Protein AF-0000000069493414 (afdb_homodimer)

Nearest PDB structures (foldseek):
  8enf-assembly1_B  TM=8.411E-01  e=2.937E-05  Caenorhabditis elegans
  8end-assembly1_B  TM=7.501E-01  e=1.870E-05  Caenorhabditis elegans
  8enf-assembly1_A  TM=6.712E-01  e=1.291E-03  Caenorhabditis elegans
  5aej-assembly2_B  TM=5.321E-01  e=7.861E-03  Homo sapiens
  5hk5-assembly2_E  TM=6.524E-01  e=6.350E-02  Mus musculus

Solvent-accessible surface area (backbone atoms only — not comparable to full-atom values): 19084 Å² total; per-residue (Å²): 134,86,79,79,78,77,78,77,80,81,76,77,79,76,75,73,75,68,74,71,73,67,80,82,49,82,91,72,49,62,47,35,32,74,39,81,44,74,44,81,45,73,36,69,46,97,87,67,36,39,21,28,38,80,43,76,35,37,16,16,37,28,21,22,76,12,18,28,38,53,29,68,55,90,76,34,47,47,74,40,58,29,25,17,30,64,67,38,69,45,84,44,78,48,72,36,79,46,61,41,92,88,40,66,71,80,48,22,63,42,62,36,31,25,40,74,39,40,34,67,38,59,29,43,67,92,65,42,79,34,53,48,58,71,82,74,66,72,82,78,68,65,60,49,87,52,23,66,59,68,64,91,75,47,76,41,68,73,75,73,83,123,134,86,78,79,77,80,79,77,78,78,78,77,78,76,75,74,75,70,75,71,74,67,80,83,49,82,89,71,49,62,48,36,32,73,38,80,45,73,44,81,46,74,34,71,46,96,86,67,36,39,21,27,38,80,44,76,34,38,14,16,36,29,21,23,78,11,19,28,37,52,28,68,54,90,76,33,48,47,73,41,58,30,26,17,30,63,67,38,69,46,84,45,76,48,72,36,81,47,59,41,91,87,41,65,72,79,49,23,63,42,61,36,33,26,40,75,40,39,34,67,37,58,29,42,66,91,66,40,79,34,53,50,60,71,82,68,69,68,82,82,63,65,57,51,90,47,30,66,66,67,62,90,71,51,77,46,69,73,74,73,82,125

Foldseek 3Di:
DPPPPPPPPPPPPPPPPPPPPPPDDQLDDAFKWKDKDKDKDWDADPVRWIFIDIDIAIFIDHHDDWDWDAAPDPVRIDTDDWDKHQPDKDKDWDFRDGTDVPGDRVRRIDIDMHRPDIHTDDDDVVVHDPDVPPPDDPPPCPPPLPPPCPPPRDSPDPPPPD/DPPPPPPPPPPPPPPPPPPPPPPDDQLDDAFKDKDKDWDKDWDADPVRWIFIDIDIAIFIDHHDDWDWDAAPDPVRIDTDDWDKHQPDKDKDWDFRDGTDVPGDRVRRIDIDMHRPDIHTDDDDVVVHNPDPPPPPDDPPCCPPVPPPCPPPRDSPDPPPPD

Sequence (324 aa):
MFTIEALGVLLLLASVSMDRKLPVIPENTLECHRREFTFKASQTDESGLQCWDFVTATSCWGRCDTGEIGDWRFPFKRPFHPVCMHENRELRRTILRNCDPGADLRITGYEYYEALTCACYLCDSSSTSCQGIPTFDDPQRKEGFPTAVNLPGRILPPEIIEMFTIEALGVLLLLASVSMDRKLPVIPENTLECHRREFTFKASQTDESGLQCWDFVTATSCWGRCDTGEIGDWRFPFKRPFHPVCMHENRELRRTILRNCDPGADLRITGYEYYEALTCACYLCDSSSTSCQGIPTFDDPQRKEGFPTAVNLPGRILPPEIIE

pLDDT: mean 71.03, std 24.42, range [22.44, 97.88]

Organism: Araneus ventricosus (NCBI:txid182803)

Structure (mmCIF, N/CA/C/O backbone):
data_AF-0000000069493414-model_v1
#
loop_
_entity.id
_entity.type
_entity.pdbx_description
1 polymer 'Thyrostimulin beta-5 subunit'
#
loop_
_atom_site.group_PDB
_atom_site.id
_atom_site.type_symbol
_atom_site.label_atom_id
_atom_site.label_alt_id
_atom_site.label_comp_id
_atom_site.label_asym_id
_atom_site.label_entity_id
_atom_site.label_seq_id
_atom_site.pdbx_PDB_ins_code
_atom_site.Cartn_x
_atom_site.Cartn_y
_atom_site.Cartn_z
_atom_site.occupancy
_atom_site.B_iso_or_equiv
_atom_site.auth_seq_id
_atom_site.auth_comp_id
_atom_site.auth_asym_id
_atom_site.auth_atom_id
_atom_site.pdbx_PDB_model_num
ATOM 1 N N . MET A 1 1 ? 76 -19.203 1.261 1 42.53 1 MET A N 1
ATOM 2 C CA . MET A 1 1 ? 74.938 -18.922 2.195 1 42.53 1 MET A CA 1
ATOM 3 C C . MET A 1 1 ? 73.688 -18.422 1.455 1 42.53 1 MET A C 1
ATOM 5 O O . MET A 1 1 ? 73.688 -17.328 0.886 1 42.53 1 MET A O 1
ATOM 9 N N . PHE A 1 2 ? 72.938 -19.375 0.72 1 54.16 2 PHE A N 1
ATOM 10 C CA . PHE A 1 2 ? 71.688 -19.188 -0.025 1 54.16 2 PHE A CA 1
ATOM 11 C C . PHE A 1 2 ? 70.562 -18.719 0.896 1 54.16 2 PHE A C 1
ATOM 13 O O . PHE A 1 2 ? 70.312 -19.344 1.927 1 54.16 2 PHE A O 1
ATOM 20 N N . THR A 1 3 ? 70.312 -17.391 1.015 1 59.94 3 THR A N 1
ATOM 21 C CA . THR A 1 3 ? 69.25 -16.75 1.729 1 59.94 3 THR A CA 1
ATOM 22 C C . THR A 1 3 ? 67.875 -17.156 1.132 1 59.94 3 THR A C 1
ATOM 24 O O . THR A 1 3 ? 67.688 -17 -0.07 1 59.94 3 THR A O 1
ATOM 27 N N . ILE A 1 4 ? 67.25 -18.203 1.644 1 58.22 4 ILE A N 1
ATOM 28 C CA . ILE A 1 4 ? 65.875 -18.594 1.311 1 58.22 4 ILE A CA 1
ATOM 29 C C . ILE A 1 4 ? 64.938 -17.469 1.664 1 58.22 4 ILE A C 1
ATOM 31 O O . ILE A 1 4 ? 64.75 -17.094 2.834 1 58.22 4 ILE A O 1
ATOM 35 N N . GLU A 1 5 ? 64.688 -16.531 0.79 1 60.16 5 GLU A N 1
ATOM 36 C CA . GLU A 1 5 ? 63.594 -15.578 1.006 1 60.16 5 GLU A CA 1
ATOM 37 C C . GLU A 1 5 ? 62.25 -16.297 1.094 1 60.16 5 GLU A C 1
ATOM 39 O O . GLU A 1 5 ? 61.844 -17.016 0.176 1 60.16 5 GLU A O 1
ATOM 44 N N . ALA A 1 6 ? 61.719 -16.547 2.316 1 55.75 6 ALA A N 1
ATOM 45 C CA . ALA A 1 6 ? 60.375 -17.078 2.545 1 55.75 6 ALA A CA 1
ATOM 46 C C . ALA A 1 6 ? 59.312 -16.109 2.023 1 55.75 6 ALA 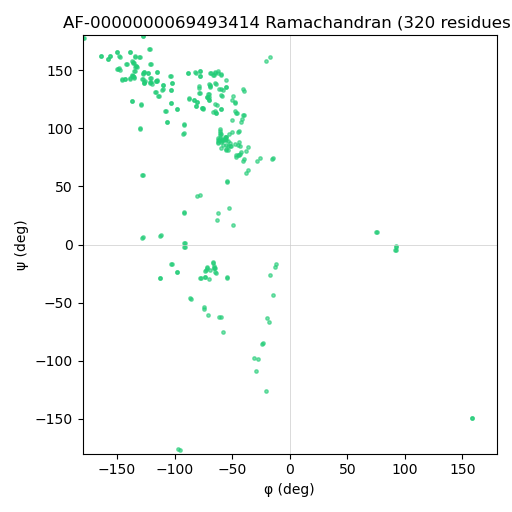A C 1
ATOM 48 O O . ALA A 1 6 ? 59.281 -14.953 2.447 1 55.75 6 ALA A O 1
ATOM 49 N N . LEU A 1 7 ? 58.906 -16.25 0.766 1 58.62 7 LEU A N 1
ATOM 50 C CA . LEU A 1 7 ? 57.719 -15.547 0.28 1 58.62 7 LEU A CA 1
ATOM 51 C C . LEU A 1 7 ? 56.5 -15.867 1.148 1 58.62 7 LEU A C 1
ATOM 53 O O . LEU A 1 7 ? 56.062 -17.016 1.207 1 58.62 7 LEU A O 1
ATOM 57 N N . GLY A 1 8 ? 56.25 -15.094 2.205 1 54.78 8 GLY A N 1
ATOM 58 C CA . GLY A 1 8 ? 55.031 -15.227 2.992 1 54.78 8 GLY A CA 1
ATOM 59 C C . GLY A 1 8 ? 53.75 -15 2.18 1 54.78 8 GLY A C 1
ATOM 60 O O . GLY A 1 8 ? 53.594 -13.945 1.577 1 54.78 8 GLY A O 1
ATOM 61 N N . VAL A 1 9 ? 53.125 -16.125 1.667 1 57.5 9 VAL A N 1
ATOM 62 C CA . VAL A 1 9 ? 51.781 -16.062 1.07 1 57.5 9 VAL A CA 1
ATOM 63 C C . VAL A 1 9 ? 50.812 -15.484 2.076 1 57.5 9 VAL A C 1
ATOM 65 O O . VAL A 1 9 ? 50.562 -16.078 3.125 1 57.5 9 VAL A O 1
ATOM 68 N N . LEU A 1 10 ? 50.594 -14.148 2.072 1 55.97 10 LEU A N 1
ATOM 69 C CA . LEU A 1 10 ? 49.469 -13.547 2.811 1 55.97 10 LEU A CA 1
ATOM 70 C C . LEU A 1 10 ? 48.125 -14.102 2.338 1 55.97 10 LEU A C 1
ATOM 72 O O . LEU A 1 10 ? 47.719 -13.844 1.207 1 55.97 10 LEU A O 1
ATOM 76 N N . LEU A 1 11 ? 47.656 -15.227 2.965 1 53.59 11 LEU A N 1
ATOM 77 C CA . LEU A 1 11 ? 46.312 -15.727 2.771 1 53.59 11 LEU A CA 1
ATOM 78 C C . LEU A 1 11 ? 45.281 -14.703 3.242 1 53.59 11 LEU A C 1
ATOM 80 O O . LEU A 1 11 ? 45.125 -14.461 4.445 1 53.59 11 LEU A O 1
ATOM 84 N N . LEU A 1 12 ? 44.875 -13.789 2.396 1 55.69 12 LEU A N 1
ATOM 85 C CA . LEU A 1 12 ? 43.719 -12.945 2.658 1 55.69 12 LEU A CA 1
ATOM 86 C C . LEU A 1 12 ? 42.469 -13.789 2.885 1 55.69 12 LEU A C 1
ATOM 88 O O . LEU A 1 12 ? 41.938 -14.391 1.944 1 55.69 12 LEU A O 1
ATOM 92 N N . LEU A 1 13 ? 42.156 -14.281 4.078 1 52.44 13 LEU A N 1
ATOM 93 C CA . LEU A 1 13 ? 40.875 -14.82 4.469 1 52.44 13 LEU A CA 1
ATOM 94 C C . LEU A 1 13 ? 39.75 -13.797 4.227 1 52.44 13 LEU A C 1
ATOM 96 O O . LEU A 1 13 ? 39.625 -12.828 4.973 1 52.44 13 LEU A O 1
ATOM 100 N N . ALA A 1 14 ? 39.25 -13.703 3.014 1 55.56 14 ALA A N 1
ATOM 101 C CA . ALA A 1 14 ? 38 -13 2.773 1 55.56 14 ALA A CA 1
ATOM 102 C C . ALA A 1 14 ? 36.906 -13.539 3.674 1 55.56 14 ALA A C 1
ATOM 104 O O . ALA A 1 14 ? 36.438 -14.664 3.488 1 55.56 14 ALA A O 1
ATOM 105 N N . SER A 1 15 ? 36.688 -13.07 4.855 1 54.56 15 SER A N 1
ATOM 106 C CA . SER A 1 15 ? 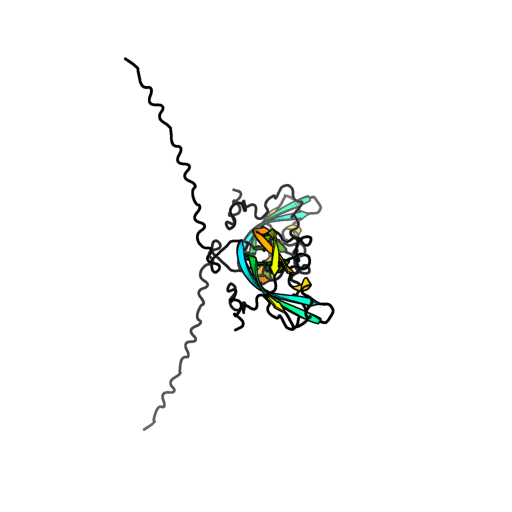35.5 -13.344 5.633 1 54.56 15 SER A CA 1
ATOM 107 C C . SER A 1 15 ? 34.219 -13.008 4.844 1 54.56 15 SER A C 1
ATOM 109 O O . SER A 1 15 ? 33.938 -11.836 4.613 1 54.56 15 SER A O 1
ATOM 111 N N . VAL A 1 16 ? 33.75 -13.938 4.016 1 53.81 16 VAL A N 1
ATOM 112 C CA . VAL A 1 16 ? 32.375 -13.844 3.531 1 53.81 16 VAL A CA 1
ATOM 113 C C . VAL A 1 16 ? 31.438 -13.719 4.715 1 53.81 16 VAL A C 1
ATOM 115 O O . VAL A 1 16 ? 31.281 -14.656 5.496 1 53.81 16 VAL A O 1
ATOM 118 N N . SER A 1 17 ? 31.297 -12.508 5.254 1 48.59 17 SER A N 1
ATOM 119 C CA . SER A 1 17 ? 30.188 -12.305 6.168 1 48.59 17 SER A CA 1
ATOM 120 C C . SER A 1 17 ? 28.906 -12.93 5.621 1 48.59 17 SER A C 1
ATOM 122 O O . SER A 1 17 ? 28.328 -12.43 4.656 1 48.59 17 SER A O 1
ATOM 124 N N . MET A 1 18 ? 28.781 -14.227 5.723 1 43.03 18 MET A N 1
ATOM 125 C CA . MET A 1 18 ? 27.453 -14.805 5.516 1 43.03 18 MET A CA 1
ATOM 126 C C . MET A 1 18 ? 26.406 -14.031 6.293 1 43.03 18 MET A C 1
ATOM 128 O O . MET A 1 18 ? 26.359 -14.086 7.523 1 43.03 18 MET A O 1
ATOM 132 N N . ASP A 1 19 ? 26.031 -12.883 5.848 1 46.66 19 ASP A N 1
ATOM 133 C CA . ASP A 1 19 ? 24.812 -12.328 6.434 1 46.66 19 ASP A CA 1
ATOM 134 C C . ASP A 1 19 ? 23.766 -13.406 6.645 1 46.66 19 ASP A C 1
ATOM 136 O O . ASP A 1 19 ? 23.203 -13.938 5.68 1 46.66 19 ASP A O 1
ATOM 140 N N . ARG A 1 20 ? 23.953 -14.242 7.602 1 39.53 20 ARG A N 1
ATOM 141 C CA . ARG A 1 20 ? 22.906 -15.172 8.023 1 39.53 20 ARG A CA 1
ATOM 142 C C . ARG A 1 20 ? 21.531 -14.516 7.98 1 39.53 20 ARG A C 1
ATOM 144 O O . ARG A 1 20 ? 21.25 -13.617 8.773 1 39.53 20 ARG A O 1
ATOM 151 N N . LYS A 1 21 ? 20.922 -14.422 6.879 1 51.88 21 LYS A N 1
ATOM 152 C CA . LYS A 1 21 ? 19.531 -13.992 6.812 1 51.88 21 LYS A CA 1
ATOM 153 C C . LYS A 1 21 ? 18.688 -14.68 7.887 1 51.88 21 LYS A C 1
ATOM 155 O O . LYS A 1 21 ? 18.562 -15.906 7.898 1 51.88 21 LYS A O 1
ATOM 160 N N . LEU A 1 22 ? 18.594 -14.188 9 1 58.62 22 LEU A N 1
ATOM 161 C CA . LEU A 1 22 ? 17.688 -14.711 10.016 1 58.62 22 LEU A CA 1
ATOM 162 C C . LEU A 1 22 ? 16.359 -15.125 9.391 1 58.62 22 LEU A C 1
ATOM 164 O O . LEU A 1 22 ? 15.898 -14.516 8.422 1 58.62 22 LEU A O 1
ATOM 168 N N . PRO A 1 23 ? 15.961 -16.281 9.75 1 65.81 23 PRO A N 1
ATOM 169 C CA . PRO A 1 23 ? 14.672 -16.734 9.211 1 65.81 23 PRO A CA 1
ATOM 170 C C . PRO A 1 23 ? 13.578 -15.672 9.336 1 65.81 23 PRO A C 1
ATOM 172 O O . PRO A 1 23 ? 13.484 -15 10.367 1 65.81 23 PRO A O 1
ATOM 175 N N . VAL A 1 24 ? 13.039 -15.312 8.305 1 67.38 24 VAL A N 1
ATOM 176 C CA . VAL A 1 24 ? 11.922 -14.367 8.305 1 67.38 24 VAL A CA 1
ATOM 177 C C . VAL A 1 24 ? 10.758 -14.945 9.109 1 67.38 24 VAL A C 1
ATOM 179 O O . VAL A 1 24 ? 10.352 -16.094 8.891 1 67.38 24 VAL A O 1
ATOM 182 N N . ILE A 1 25 ? 10.414 -14.297 10.18 1 70.62 25 ILE A N 1
ATOM 183 C CA . ILE A 1 25 ? 9.18 -14.609 10.891 1 70.62 25 ILE A CA 1
ATOM 184 C C . ILE A 1 25 ? 8.039 -13.734 10.367 1 70.62 25 ILE A C 1
ATOM 186 O O . ILE A 1 25 ? 7.973 -12.547 10.68 1 70.62 25 ILE A O 1
ATOM 190 N N . PRO A 1 26 ? 7.145 -14.312 9.547 1 68.75 26 PRO A N 1
ATOM 191 C CA . PRO A 1 26 ? 6.109 -13.539 8.859 1 68.75 26 PRO A CA 1
ATOM 192 C C . PRO A 1 26 ? 5.262 -12.703 9.812 1 68.75 26 PRO A C 1
ATOM 194 O O . PRO A 1 26 ? 4.812 -11.609 9.461 1 68.75 26 PRO A O 1
ATOM 197 N N . GLU A 1 27 ? 5.133 -13.188 11.047 1 72.62 27 GLU A N 1
ATOM 198 C CA . GLU A 1 27 ? 4.227 -12.539 11.992 1 72.62 27 GLU A CA 1
ATOM 199 C C . GLU A 1 27 ? 4.801 -11.211 12.484 1 72.62 27 GLU A C 1
ATOM 201 O O . GLU A 1 27 ? 4.051 -10.312 12.867 1 72.62 27 GLU A O 1
ATOM 206 N N . ASN A 1 28 ? 6.102 -11.094 12.375 1 77.5 28 ASN A N 1
ATOM 207 C CA . ASN A 1 28 ? 6.672 -9.898 12.984 1 77.5 28 ASN A CA 1
ATOM 208 C C . ASN A 1 28 ? 7.566 -9.141 12.008 1 77.5 28 ASN A C 1
ATOM 210 O O . ASN A 1 28 ? 8.219 -8.164 12.383 1 77.5 28 ASN A O 1
ATOM 214 N N . THR A 1 29 ? 7.52 -9.688 10.805 1 76.12 29 THR A N 1
ATOM 215 C CA . THR A 1 29 ? 8.398 -9.016 9.859 1 76.12 29 THR A CA 1
ATOM 216 C C . THR A 1 29 ? 7.887 -7.613 9.547 1 76.12 29 THR A C 1
ATOM 218 O O . THR A 1 29 ? 6.676 -7.387 9.5 1 76.12 29 THR A O 1
ATOM 221 N N . LEU A 1 30 ? 8.773 -6.742 9.305 1 82.81 30 LEU A N 1
ATOM 222 C CA . LEU A 1 30 ? 8.453 -5.363 8.945 1 82.81 30 LEU A CA 1
ATOM 223 C C . LEU A 1 30 ? 8.844 -5.07 7.504 1 82.81 30 LEU A C 1
ATOM 225 O O . LEU A 1 30 ? 8.773 -3.922 7.059 1 82.81 30 LEU A O 1
ATOM 229 N N . GLU A 1 31 ? 9.258 -6.145 6.797 1 87.5 31 GLU A N 1
ATOM 230 C CA . GLU A 1 31 ? 9.805 -5.934 5.461 1 87.5 31 GLU A CA 1
ATOM 231 C C . GLU A 1 31 ? 9.016 -6.707 4.41 1 87.5 31 GLU A C 1
ATOM 233 O O . GLU A 1 31 ? 8.086 -7.441 4.742 1 87.5 31 GLU A O 1
ATOM 238 N N . CYS A 1 32 ? 9.25 -6.426 3.225 1 88.25 32 CYS A N 1
ATOM 239 C CA . CYS A 1 32 ? 8.734 -7.148 2.068 1 88.25 32 CYS A CA 1
ATOM 240 C C . CYS A 1 32 ? 9.648 -8.305 1.697 1 88.25 32 CYS A C 1
ATOM 242 O O . CYS A 1 32 ? 10.852 -8.117 1.497 1 88.25 32 CYS A O 1
ATOM 244 N N . HIS A 1 33 ? 9.094 -9.547 1.608 1 91.19 33 HIS A N 1
ATOM 245 C CA . HIS A 1 33 ? 9.914 -10.734 1.428 1 91.19 33 HIS A CA 1
ATOM 246 C C . HIS A 1 33 ? 9.305 -11.68 0.405 1 91.19 33 HIS A C 1
ATOM 248 O O . HIS A 1 33 ? 8.102 -11.602 0.12 1 91.19 33 HIS A O 1
ATOM 254 N N . ARG A 1 34 ? 10.234 -12.5 -0.118 1 92 34 ARG A N 1
ATOM 255 C CA . ARG A 1 34 ? 9.75 -13.617 -0.916 1 92 34 ARG A CA 1
ATOM 256 C C . ARG A 1 34 ? 9.055 -14.656 -0.039 1 92 34 ARG A C 1
ATOM 258 O O . ARG A 1 34 ? 9.508 -14.945 1.071 1 92 34 ARG A O 1
ATOM 265 N N . ARG A 1 35 ? 8 -15.133 -0.521 1 87.69 35 ARG A N 1
ATOM 266 C CA . ARG A 1 35 ? 7.23 -16.156 0.172 1 87.69 35 ARG A CA 1
ATOM 267 C C . ARG A 1 35 ? 6.582 -17.125 -0.82 1 87.69 35 ARG A C 1
ATOM 269 O O . ARG A 1 35 ? 6.098 -16.703 -1.872 1 87.69 35 ARG A O 1
ATOM 276 N N . GLU A 1 36 ? 6.551 -18.422 -0.443 1 87.81 36 GLU A N 1
ATOM 277 C CA . GLU A 1 36 ? 5.918 -19.406 -1.322 1 87.81 36 GLU A CA 1
ATOM 278 C C . GLU A 1 36 ? 4.398 -19.344 -1.214 1 87.81 36 GLU A C 1
ATOM 280 O O . GLU A 1 36 ? 3.855 -19.156 -0.122 1 87.81 36 GLU A O 1
ATOM 285 N N . PHE A 1 37 ? 3.764 -19.578 -2.352 1 84.31 37 PHE A N 1
ATOM 286 C CA . PHE A 1 37 ? 2.311 -19.625 -2.473 1 84.31 37 PHE A CA 1
ATOM 287 C C . PHE A 1 37 ? 1.876 -20.781 -3.348 1 84.31 37 PHE A C 1
ATOM 289 O O . PHE A 1 37 ? 2.346 -20.938 -4.477 1 84.31 37 PHE A O 1
ATOM 296 N N . THR A 1 38 ? 1.033 -21.625 -2.766 1 85.25 38 THR A N 1
ATOM 297 C CA . THR A 1 38 ? 0.516 -22.766 -3.518 1 85.25 38 THR A CA 1
ATOM 298 C C . THR A 1 38 ? -0.921 -22.516 -3.963 1 85.25 38 THR A C 1
ATOM 300 O O . THR A 1 38 ? -1.758 -22.094 -3.164 1 85.25 38 THR A O 1
ATOM 303 N N . PHE A 1 39 ? -1.194 -22.797 -5.227 1 81.94 39 PHE A N 1
ATOM 304 C CA . PHE A 1 39 ? -2.529 -22.594 -5.781 1 81.94 39 PHE A CA 1
ATOM 305 C C . PHE A 1 39 ? -2.877 -23.703 -6.762 1 81.94 39 PHE A C 1
ATOM 307 O O . PHE A 1 39 ? -1.989 -24.406 -7.25 1 81.94 39 PHE A O 1
ATOM 314 N N . LYS A 1 40 ? -4.16 -23.891 -6.91 1 85.56 40 LYS A N 1
ATOM 315 C CA . LYS A 1 40 ? -4.602 -24.859 -7.914 1 85.56 40 LYS A CA 1
ATOM 316 C C . LYS A 1 40 ? -4.605 -24.234 -9.312 1 85.56 40 LYS A C 1
ATOM 318 O O . LYS A 1 40 ? -5.324 -23.266 -9.555 1 85.56 40 LYS A O 1
ATOM 323 N N . ALA A 1 41 ? -3.855 -24.781 -10.141 1 86.75 41 ALA A N 1
ATOM 324 C CA . ALA A 1 41 ? -3.826 -24.359 -11.539 1 86.75 41 ALA A CA 1
ATOM 325 C C . ALA A 1 41 ? -4.605 -25.328 -12.422 1 86.75 41 ALA A C 1
ATOM 327 O O . ALA A 1 41 ? -4.555 -26.547 -12.219 1 86.75 41 ALA A O 1
ATOM 328 N N . SER A 1 42 ? -5.352 -24.766 -13.359 1 89.69 42 SER A N 1
ATOM 329 C CA . SER A 1 42 ? -6.094 -25.594 -14.305 1 89.69 42 SER A CA 1
ATOM 330 C C . SER A 1 42 ? -6.121 -24.969 -15.695 1 89.69 42 SER A C 1
ATOM 332 O O . SER A 1 42 ? -6.082 -23.75 -15.836 1 89.69 42 SER A O 1
ATOM 334 N N . GLN A 1 43 ? -6.016 -25.875 -16.672 1 91.31 43 GLN A N 1
ATOM 335 C CA . GLN A 1 43 ? -6.191 -25.484 -18.062 1 91.31 43 GLN A CA 1
ATOM 336 C C . GLN A 1 43 ? -7.246 -26.344 -18.75 1 91.31 43 GLN A C 1
ATOM 338 O O . GLN A 1 43 ? -7.328 -27.547 -18.5 1 91.31 43 GLN A O 1
ATOM 343 N N . THR A 1 44 ? -8.07 -25.703 -19.609 1 93.38 44 THR A N 1
ATOM 344 C CA . THR A 1 44 ? -9.18 -26.375 -20.281 1 93.38 44 THR A CA 1
ATOM 345 C C . THR A 1 44 ? -8.977 -26.391 -21.781 1 93.38 44 THR A C 1
ATOM 347 O O . THR A 1 44 ? -8.594 -25.391 -22.375 1 93.38 44 THR A O 1
ATOM 350 N N . ASP A 1 45 ? -9.344 -27.531 -22.406 1 90.62 45 ASP A N 1
ATOM 351 C CA . ASP A 1 45 ? -9.18 -27.609 -23.859 1 90.62 45 ASP A CA 1
ATOM 352 C C . ASP A 1 45 ? -10.477 -27.25 -24.578 1 90.62 45 ASP A C 1
ATOM 354 O O . ASP A 1 45 ? -11.445 -26.812 -23.953 1 90.62 45 ASP A O 1
ATOM 358 N N . GLU A 1 46 ? -10.414 -27.375 -25.891 1 95.44 46 GLU A N 1
ATOM 359 C CA . GLU A 1 46 ? -11.539 -26.938 -26.719 1 95.44 46 GLU A CA 1
ATOM 360 C C . GLU A 1 46 ? -12.781 -27.781 -26.453 1 95.44 46 GLU A C 1
ATOM 362 O O . GLU A 1 46 ? -13.906 -27.312 -26.641 1 95.44 46 GLU A O 1
ATOM 367 N N . SER A 1 47 ? -12.656 -28.984 -25.969 1 96.69 47 SER A N 1
ATOM 368 C CA . SER A 1 47 ? -13.773 -29.891 -25.719 1 96.69 47 SER A CA 1
ATOM 369 C C . SER A 1 47 ? -14.281 -29.75 -24.281 1 96.69 47 SER A C 1
ATOM 371 O O . SER A 1 47 ? -15.203 -30.453 -23.875 1 96.69 47 SER A O 1
ATOM 373 N N . GLY A 1 48 ? -13.594 -28.875 -23.516 1 97.19 48 GLY A N 1
ATOM 374 C CA . GLY A 1 48 ? -14.031 -28.656 -22.156 1 97.19 48 GLY A CA 1
ATOM 375 C C . GLY A 1 48 ? -13.352 -29.562 -21.141 1 97.19 48 GLY A C 1
ATOM 376 O O . GLY A 1 48 ? -13.68 -29.547 -19.953 1 97.19 48 GLY A O 1
ATOM 377 N N . LEU A 1 49 ? -12.508 -30.422 -21.625 1 97.44 49 LEU A N 1
ATOM 378 C CA . LEU A 1 49 ? -11.758 -31.312 -20.75 1 97.44 49 LEU A CA 1
ATOM 379 C C . LEU A 1 49 ? -10.594 -30.578 -20.094 1 97.44 49 LEU A C 1
ATOM 381 O O . LEU A 1 49 ? -10.023 -29.656 -20.688 1 97.44 49 LEU A O 1
ATOM 385 N N . GLN A 1 50 ? -10.164 -30.984 -18.812 1 97.06 50 GLN A N 1
ATOM 386 C CA . GLN A 1 50 ? -9.227 -30.172 -18.031 1 97.06 50 GLN A CA 1
ATOM 387 C C . GLN A 1 50 ? -8.031 -31 -17.578 1 97.06 50 GLN A C 1
ATOM 389 O O . GLN A 1 50 ? -8.148 -32.219 -17.375 1 97.06 50 GLN A O 1
ATOM 394 N N . CYS A 1 51 ? -6.91 -30.297 -17.484 1 95.31 51 CYS A N 1
ATOM 395 C CA . CYS A 1 51 ? -5.77 -30.75 -16.688 1 95.31 51 CYS A CA 1
ATOM 396 C C . CYS A 1 51 ? -5.5 -29.812 -15.523 1 95.31 51 CYS A C 1
ATOM 398 O O . CYS A 1 51 ? -5.66 -28.594 -15.656 1 95.31 51 CYS A O 1
ATOM 400 N N . TRP A 1 52 ? -5.145 -30.328 -14.328 1 94.5 52 TRP A N 1
ATOM 401 C CA . TRP A 1 52 ? -4.91 -29.469 -13.18 1 94.5 52 TRP A CA 1
ATOM 402 C C . TRP A 1 52 ? -3.836 -30.047 -12.266 1 94.5 52 TRP A C 1
ATOM 404 O O . TRP A 1 52 ? -3.473 -31.219 -12.391 1 94.5 52 TRP A O 1
ATOM 414 N N . ASP A 1 53 ? -3.27 -29.25 -11.438 1 93.62 53 ASP A N 1
ATOM 415 C CA . ASP A 1 53 ? -2.32 -29.609 -10.391 1 93.62 53 ASP A CA 1
ATOM 416 C C . ASP A 1 53 ? -2.17 -28.5 -9.367 1 93.62 53 ASP A C 1
ATOM 418 O O . ASP A 1 53 ? -2.678 -27.391 -9.562 1 93.62 53 ASP A O 1
ATOM 422 N N . PHE A 1 54 ? -1.647 -28.781 -8.195 1 90.12 54 PHE A N 1
ATOM 423 C CA . PHE A 1 54 ? -1.208 -27.75 -7.262 1 90.12 54 PHE A CA 1
ATOM 424 C C . PHE A 1 54 ? 0.197 -27.266 -7.605 1 90.12 54 PHE A C 1
ATOM 426 O O . PHE A 1 54 ? 1.108 -28.078 -7.789 1 90.12 54 PHE A O 1
ATOM 433 N N . VAL A 1 55 ? 0.246 -25.938 -7.793 1 85.88 55 VAL A N 1
ATOM 434 C CA . VAL A 1 55 ? 1.516 -25.328 -8.164 1 85.88 55 VAL A CA 1
ATOM 435 C C . VAL A 1 55 ? 1.999 -24.422 -7.031 1 85.88 55 VAL A C 1
ATOM 437 O O . VAL A 1 55 ? 1.223 -23.641 -6.477 1 85.88 55 VAL A O 1
ATOM 440 N N . THR A 1 56 ? 3.223 -24.594 -6.582 1 89.25 56 THR A N 1
ATOM 441 C CA . THR A 1 56 ? 3.852 -23.703 -5.613 1 89.25 56 THR A CA 1
ATOM 442 C C . THR A 1 56 ? 4.758 -22.688 -6.316 1 89.25 56 THR A C 1
ATOM 444 O O . THR A 1 56 ? 5.699 -23.078 -7.012 1 89.25 56 THR A O 1
ATOM 447 N N . ALA A 1 57 ? 4.375 -21.406 -6.176 1 86.44 57 ALA A N 1
ATOM 448 C CA . ALA A 1 57 ? 5.152 -20.328 -6.797 1 86.44 57 ALA A CA 1
ATOM 449 C C . ALA A 1 57 ? 5.652 -19.344 -5.75 1 86.44 57 ALA A C 1
ATOM 451 O O . ALA A 1 57 ? 4.918 -18.984 -4.824 1 86.44 57 ALA A O 1
ATOM 452 N N . THR A 1 58 ? 6.938 -18.891 -5.953 1 91.12 58 THR A N 1
ATOM 453 C CA . THR A 1 58 ? 7.457 -17.844 -5.09 1 91.12 58 THR A CA 1
ATOM 454 C C . THR A 1 58 ? 6.789 -16.5 -5.41 1 91.12 58 THR A C 1
ATOM 456 O O . THR A 1 58 ? 6.719 -16.109 -6.574 1 91.12 58 THR A O 1
ATOM 459 N N . SER A 1 59 ? 6.258 -15.883 -4.371 1 90.81 59 SER A N 1
ATOM 460 C CA . SER A 1 59 ? 5.598 -14.586 -4.48 1 90.81 59 SER A CA 1
ATOM 461 C C . SER A 1 59 ? 6.172 -13.586 -3.48 1 90.81 59 SER A C 1
ATOM 463 O O . SER A 1 59 ? 7.176 -13.867 -2.824 1 90.81 59 SER A O 1
ATOM 465 N N . CYS A 1 60 ? 5.617 -12.32 -3.527 1 88.75 60 CYS A N 1
ATOM 466 C CA . CYS A 1 60 ? 6.078 -11.305 -2.588 1 88.75 60 CYS A CA 1
ATOM 467 C C . CYS A 1 60 ? 4.996 -10.977 -1.567 1 88.75 60 CYS A C 1
ATOM 469 O O . CYS A 1 60 ? 3.824 -10.828 -1.922 1 88.75 60 CYS A O 1
ATOM 471 N N . TRP A 1 61 ? 5.395 -10.93 -0.35 1 91.25 61 TRP A N 1
ATOM 472 C CA . TRP A 1 61 ? 4.504 -10.562 0.748 1 91.25 61 TRP A CA 1
ATOM 473 C C . TRP A 1 61 ? 5.281 -9.883 1.871 1 91.25 61 TRP A C 1
ATOM 475 O O . TRP A 1 61 ? 6.434 -10.227 2.137 1 91.25 61 TRP A O 1
ATOM 485 N N . GLY A 1 62 ? 4.551 -9.016 2.562 1 90.56 62 GLY A N 1
ATOM 486 C CA . GLY A 1 62 ? 5.152 -8.359 3.713 1 90.56 62 GLY A CA 1
ATOM 487 C C . GLY A 1 62 ? 4.465 -7.062 4.086 1 90.56 62 GLY A C 1
ATOM 488 O O . GLY A 1 62 ? 3.236 -6.961 4.02 1 90.56 62 GLY A O 1
ATOM 489 N N . ARG A 1 63 ? 5.281 -6.215 4.609 1 90.06 63 ARG A N 1
ATOM 490 C CA . ARG A 1 63 ? 4.762 -4.941 5.098 1 90.06 63 ARG A CA 1
ATOM 491 C C . ARG A 1 63 ? 5.648 -3.781 4.66 1 90.06 63 ARG A C 1
ATOM 493 O O . ARG A 1 63 ? 6.867 -3.938 4.535 1 90.06 63 ARG A O 1
ATOM 500 N N . CYS A 1 64 ? 4.977 -2.713 4.367 1 87.56 64 CYS A N 1
ATOM 501 C CA . CYS A 1 64 ? 5.645 -1.476 3.984 1 87.56 64 CYS A CA 1
ATOM 502 C C . CYS A 1 64 ? 5.164 -0.307 4.836 1 87.56 64 CYS A C 1
ATOM 504 O O . CYS A 1 64 ? 4.016 -0.292 5.281 1 87.56 64 CYS A O 1
ATOM 506 N N . ASP A 1 65 ? 6.117 0.641 5.098 1 87.12 65 ASP A N 1
ATOM 507 C CA . ASP A 1 65 ? 5.691 1.87 5.762 1 87.12 65 ASP A CA 1
ATOM 508 C C . ASP A 1 65 ? 4.746 2.676 4.875 1 87.12 65 ASP A C 1
ATOM 510 O O . ASP A 1 65 ? 5.117 3.082 3.77 1 87.12 65 ASP A O 1
ATOM 514 N N . THR A 1 66 ? 3.545 2.789 5.328 1 89.06 66 THR A N 1
ATOM 515 C CA . THR A 1 66 ? 2.523 3.496 4.562 1 89.06 66 THR A CA 1
ATOM 516 C C . THR A 1 66 ? 1.74 4.449 5.461 1 89.06 66 THR A C 1
ATOM 518 O O . THR A 1 66 ? 1.702 4.273 6.68 1 89.06 66 THR A O 1
ATOM 521 N N . GLY A 1 67 ? 1.231 5.531 4.734 1 89.69 67 GLY A N 1
ATOM 522 C CA . GLY A 1 67 ? 0.483 6.488 5.531 1 89.69 67 GLY A CA 1
ATOM 523 C C . GLY A 1 67 ? -0.074 7.637 4.711 1 89.69 67 GLY A C 1
ATOM 524 O O . GLY A 1 67 ? 0.063 7.66 3.488 1 89.69 67 GLY A O 1
ATOM 525 N N . GLU A 1 68 ? -0.813 8.477 5.508 1 86.31 68 GLU A N 1
ATOM 526 C CA . GLU A 1 68 ? -1.397 9.695 4.957 1 86.31 68 GLU A CA 1
ATOM 527 C C . GLU A 1 68 ? -1.254 10.867 5.926 1 86.31 68 GLU A C 1
ATOM 529 O O . GLU A 1 68 ? -1.36 10.688 7.141 1 86.31 68 GLU A O 1
ATOM 534 N N . ILE A 1 69 ? -0.997 12.031 5.316 1 84.25 69 ILE A N 1
ATOM 535 C CA . ILE A 1 69 ? -1.024 13.258 6.109 1 84.25 69 ILE A CA 1
ATOM 536 C C . ILE A 1 69 ? -2.16 14.156 5.629 1 84.25 69 ILE A C 1
ATOM 538 O O . ILE A 1 69 ? -2.498 14.164 4.445 1 84.25 69 ILE A O 1
ATOM 542 N N . GLY A 1 70 ? -2.697 14.883 6.566 1 77.69 70 GLY A N 1
ATOM 543 C CA . GLY A 1 70 ? -3.758 15.812 6.211 1 77.69 70 GLY A CA 1
ATOM 544 C C . GLY A 1 70 ? -3.283 16.938 5.324 1 77.69 70 GLY A C 1
ATOM 545 O O . GLY A 1 70 ? -2.127 17.359 5.406 1 77.69 70 GLY A O 1
ATOM 546 N N . ASP A 1 71 ? -4.125 17.391 4.43 1 73.31 71 ASP A N 1
ATOM 547 C CA . ASP A 1 71 ? -3.908 18.531 3.537 1 73.31 71 ASP A CA 1
ATOM 548 C C . ASP A 1 71 ? -5.152 19.406 3.457 1 73.31 71 ASP A C 1
ATOM 550 O O . ASP A 1 71 ? -6.273 18.922 3.617 1 73.31 71 ASP A O 1
ATOM 554 N N . TRP A 1 72 ? -4.875 20.641 3.32 1 71.44 72 TRP A N 1
ATOM 555 C CA . TRP A 1 72 ? -6.016 21.547 3.197 1 71.44 72 TRP A CA 1
ATOM 556 C C . TRP A 1 72 ? -6.594 21.5 1.787 1 71.44 72 TRP A C 1
ATOM 558 O O . TRP A 1 72 ? -7.758 21.859 1.575 1 71.44 72 TRP A O 1
ATOM 568 N N . ARG A 1 73 ? -5.812 21.219 0.823 1 68.38 73 ARG A N 1
ATOM 569 C CA . ARG A 1 73 ? -6.258 21.125 -0.564 1 68.38 73 ARG A CA 1
ATOM 570 C C . ARG A 1 73 ? -6.895 19.781 -0.854 1 68.38 73 ARG A C 1
ATOM 572 O O . ARG A 1 73 ? -6.461 18.75 -0.321 1 68.38 73 ARG A O 1
ATOM 579 N N . PHE A 1 74 ? -7.91 19.734 -1.775 1 70.5 74 PHE A N 1
ATOM 580 C CA . PHE A 1 74 ? -8.484 18.484 -2.248 1 70.5 74 PHE A CA 1
ATOM 581 C C . PHE A 1 74 ? -7.395 17.578 -2.809 1 70.5 74 PHE A C 1
ATOM 583 O O . PHE A 1 74 ? -6.504 18.031 -3.529 1 70.5 74 PHE A O 1
ATOM 590 N N . PRO A 1 75 ? -7.445 16.141 -2.404 1 76.81 75 PRO A N 1
ATOM 591 C CA . PRO A 1 75 ? -8.469 15.367 -1.684 1 76.81 75 PRO A CA 1
ATOM 592 C C . PRO A 1 75 ? -8.227 15.344 -0.175 1 76.81 75 PRO A C 1
ATOM 594 O O . PRO A 1 75 ? -8.523 14.344 0.485 1 76.81 75 PRO A O 1
ATOM 597 N N . PHE A 1 76 ? -7.574 16.406 0.296 1 75.12 76 PHE A N 1
ATOM 598 C CA . PHE A 1 76 ? -7.461 16.781 1.701 1 75.12 76 PHE A CA 1
ATOM 599 C C . PHE A 1 76 ? -6.477 15.875 2.424 1 75.12 76 PHE A C 1
ATOM 601 O O . PHE A 1 76 ? -6.516 15.758 3.65 1 75.12 76 PHE A O 1
ATOM 608 N N . LYS A 1 77 ? -5.805 15.133 1.635 1 80.5 77 LYS A N 1
ATOM 609 C CA . LYS A 1 77 ? -4.73 14.305 2.186 1 80.5 77 LYS A CA 1
ATOM 610 C C . LYS A 1 77 ? -3.596 14.133 1.18 1 80.5 77 LYS A C 1
ATOM 612 O O . LYS A 1 77 ? -3.803 14.281 -0.027 1 80.5 77 LYS A O 1
ATOM 617 N N . ARG A 1 78 ? -2.428 13.969 1.712 1 81.75 78 ARG A N 1
ATOM 618 C CA . ARG A 1 78 ? -1.256 13.547 0.948 1 81.75 78 ARG A CA 1
ATOM 619 C C . ARG A 1 78 ? -0.874 12.109 1.275 1 81.75 78 ARG A C 1
ATOM 621 O O . ARG A 1 78 ? -0.486 11.805 2.406 1 81.75 78 ARG A O 1
ATOM 628 N N . PRO A 1 79 ? -1.015 11.25 0.227 1 85.06 79 PRO A N 1
ATOM 629 C CA . PRO A 1 79 ? -0.785 9.82 0.471 1 85.06 79 PRO A CA 1
ATOM 630 C C . PRO A 1 79 ? 0.677 9.422 0.292 1 85.06 79 PRO A C 1
ATOM 632 O O . PRO A 1 79 ? 1.411 10.062 -0.46 1 85.06 79 PRO A O 1
ATOM 635 N N . PHE A 1 80 ? 1.169 8.492 1.01 1 85.19 80 PHE A N 1
ATOM 636 C CA . PHE A 1 80 ? 2.381 7.699 0.849 1 85.19 80 PHE A CA 1
ATOM 637 C C . PHE A 1 80 ? 2.076 6.215 0.983 1 85.19 80 PHE A C 1
ATOM 639 O O . PHE A 1 80 ? 2.031 5.68 2.094 1 85.19 80 PHE A O 1
ATOM 646 N N . HIS A 1 81 ? 1.968 5.566 -0.258 1 88.38 81 HIS A N 1
ATOM 647 C CA . HIS A 1 81 ? 1.36 4.242 -0.227 1 88.38 81 HIS A CA 1
ATOM 648 C C . HIS A 1 81 ? 2.24 3.215 -0.933 1 88.38 81 HIS A C 1
ATOM 650 O O . HIS A 1 81 ? 1.805 2.572 -1.891 1 88.38 81 HIS A O 1
ATOM 656 N N . PRO A 1 82 ? 3.516 3.033 -0.427 1 89 82 PRO A N 1
ATOM 657 C CA . PRO A 1 82 ? 4.25 1.89 -0.974 1 89 82 PRO A CA 1
ATOM 658 C C . PRO A 1 82 ? 3.609 0.55 -0.618 1 89 82 PRO A C 1
ATOM 660 O O . PRO A 1 82 ? 3.033 0.406 0.463 1 89 82 PRO A O 1
ATOM 663 N N . VAL A 1 83 ? 3.727 -0.38 -1.492 1 89.56 83 VAL A N 1
ATOM 664 C CA . VAL A 1 83 ? 3.193 -1.721 -1.28 1 89.56 83 VAL A CA 1
ATOM 665 C C . VAL A 1 83 ? 4.227 -2.762 -1.699 1 89.56 83 VAL A C 1
ATOM 667 O O . VAL A 1 83 ? 5.152 -2.457 -2.455 1 89.56 83 VAL A O 1
ATOM 670 N N . CYS A 1 84 ? 4.086 -3.91 -1.144 1 89.75 84 CYS A N 1
ATOM 671 C CA . CYS A 1 84 ? 5.027 -4.988 -1.419 1 89.75 84 CYS A CA 1
ATOM 672 C C . CYS A 1 84 ? 4.77 -5.598 -2.791 1 89.75 84 CYS A C 1
ATOM 674 O O . CYS A 1 84 ? 3.713 -6.188 -3.027 1 89.75 84 CYS A O 1
ATOM 676 N N . MET A 1 85 ? 5.801 -5.477 -3.678 1 88.38 85 MET A N 1
ATOM 677 C CA . MET A 1 85 ? 5.629 -5.898 -5.066 1 88.38 85 MET A CA 1
ATOM 678 C C . MET A 1 85 ? 6.781 -6.797 -5.504 1 88.38 85 MET A C 1
ATOM 680 O O . MET A 1 85 ? 7.836 -6.816 -4.871 1 88.38 85 MET A O 1
ATOM 684 N N . HIS A 1 86 ? 6.434 -7.539 -6.637 1 87.19 86 HIS A N 1
ATOM 685 C CA . HIS A 1 86 ? 7.523 -8.227 -7.324 1 87.19 86 HIS A CA 1
ATOM 686 C C . HIS A 1 86 ? 8.523 -7.23 -7.898 1 87.19 86 HIS A C 1
ATOM 688 O O . HIS A 1 86 ? 8.195 -6.453 -8.797 1 87.19 86 HIS A O 1
ATOM 694 N N . GLU A 1 87 ? 9.742 -7.203 -7.383 1 87.25 87 GLU A N 1
ATOM 695 C CA . GLU A 1 87 ? 10.781 -6.367 -7.977 1 87.25 87 GLU A CA 1
ATOM 696 C C . GLU A 1 87 ? 11.289 -6.965 -9.289 1 87.25 87 GLU A C 1
ATOM 698 O O . GLU A 1 87 ? 11.344 -6.273 -10.305 1 87.25 87 GLU A O 1
ATOM 703 N N . ASN A 1 88 ? 11.719 -8.18 -9.219 1 86 88 ASN A N 1
ATOM 704 C CA . ASN A 1 88 ? 12.07 -8.969 -10.391 1 86 88 ASN A CA 1
ATOM 705 C C . ASN A 1 88 ? 11.352 -10.32 -10.391 1 86 88 ASN A C 1
ATOM 707 O O . ASN A 1 88 ? 11.078 -10.883 -9.336 1 86 88 ASN A O 1
ATOM 711 N N . ARG A 1 89 ? 10.953 -10.758 -11.578 1 88.69 89 ARG A N 1
ATOM 712 C CA . ARG A 1 89 ? 10.25 -12.031 -11.711 1 88.69 89 ARG A CA 1
ATOM 713 C C . ARG A 1 89 ? 10.812 -12.852 -12.859 1 88.69 89 ARG A C 1
ATOM 715 O O . ARG A 1 89 ? 11.523 -12.32 -13.719 1 88.69 89 ARG A O 1
ATOM 722 N N . GLU A 1 90 ? 10.555 -14.094 -12.883 1 86.25 90 GLU A N 1
ATOM 723 C CA . GLU A 1 90 ? 10.938 -15 -13.961 1 86.25 90 GLU A CA 1
ATOM 724 C C . GLU A 1 90 ? 9.789 -15.93 -14.328 1 86.25 90 GLU A C 1
ATOM 726 O O . GLU A 1 90 ? 9.016 -16.359 -13.461 1 86.25 90 GLU A O 1
ATOM 731 N N . LEU A 1 91 ? 9.695 -16.25 -15.648 1 86.31 91 LEU A N 1
ATOM 732 C CA . LEU A 1 91 ? 8.703 -17.203 -16.141 1 86.31 91 LEU A CA 1
ATOM 733 C C . LEU A 1 91 ? 9.148 -18.641 -15.859 1 86.31 91 LEU A C 1
ATOM 735 O O . LEU A 1 91 ? 10.305 -18.984 -16.109 1 86.31 91 LEU A O 1
ATOM 739 N N . ARG A 1 92 ? 8.242 -19.438 -15.273 1 87.81 92 ARG A N 1
ATOM 740 C CA . ARG A 1 92 ? 8.492 -20.859 -15.008 1 87.81 92 ARG A CA 1
ATOM 741 C C . ARG A 1 92 ? 7.457 -21.734 -15.695 1 87.81 92 ARG A C 1
ATOM 743 O O . ARG A 1 92 ? 6.363 -21.266 -16.031 1 87.81 92 ARG A O 1
ATOM 750 N N . ARG A 1 93 ? 7.852 -23 -15.961 1 89.25 93 ARG A N 1
ATOM 751 C CA . ARG A 1 93 ? 6.941 -23.953 -16.578 1 89.25 93 ARG A CA 1
ATOM 752 C C . ARG A 1 93 ? 6.855 -25.234 -15.758 1 89.25 93 ARG A C 1
ATOM 754 O O . ARG A 1 93 ? 7.855 -25.688 -15.203 1 89.25 93 ARG A O 1
ATOM 761 N N . THR A 1 94 ? 5.664 -25.75 -15.633 1 92.19 94 THR A N 1
ATOM 762 C CA . THR A 1 94 ? 5.457 -27.031 -14.992 1 92.19 94 THR A CA 1
ATOM 763 C C . THR A 1 94 ? 4.426 -27.859 -15.758 1 92.19 94 THR A C 1
ATOM 765 O O . THR A 1 94 ? 3.824 -27.375 -16.719 1 92.19 94 THR A O 1
ATOM 768 N N . ILE A 1 95 ? 4.332 -29.141 -15.484 1 95.38 95 ILE A N 1
ATOM 769 C CA . ILE A 1 95 ? 3.375 -30.031 -16.125 1 95.38 95 ILE A CA 1
ATOM 770 C C . ILE A 1 95 ? 2.219 -30.312 -15.172 1 95.38 95 ILE A C 1
ATOM 772 O O . ILE A 1 95 ? 2.438 -30.734 -14.023 1 95.38 95 ILE A O 1
ATOM 776 N N . LEU A 1 96 ? 1.057 -30 -15.594 1 93.81 96 LEU A N 1
ATOM 777 C CA . LEU A 1 96 ? -0.135 -30.375 -14.836 1 93.81 96 LEU A CA 1
ATOM 778 C C . LEU A 1 96 ? -0.367 -31.891 -14.898 1 93.81 96 LEU A C 1
ATOM 780 O O . LEU A 1 96 ? -0.476 -32.469 -15.992 1 93.81 96 LEU A O 1
ATOM 784 N N . ARG A 1 97 ? -0.579 -32.656 -13.773 1 96.75 97 ARG A N 1
ATOM 785 C CA . ARG A 1 97 ? -0.45 -34.094 -13.727 1 96.75 97 ARG A CA 1
ATOM 786 C C . ARG A 1 97 ? -1.818 -34.781 -13.758 1 96.75 97 ARG A C 1
ATOM 788 O O . ARG A 1 97 ? -1.921 -35.969 -14.016 1 96.75 97 ARG A O 1
ATOM 795 N N . ASN A 1 98 ? -2.879 -33.969 -13.453 1 97.88 98 ASN A N 1
ATOM 796 C CA . ASN A 1 98 ? -4.211 -34.562 -13.398 1 97.88 98 ASN A CA 1
ATOM 797 C C . ASN A 1 98 ? -5.059 -34.156 -14.602 1 97.88 98 ASN A C 1
ATOM 799 O O . ASN A 1 98 ? -5.66 -33.094 -14.609 1 97.88 98 ASN A O 1
ATOM 803 N N . CYS A 1 99 ? -5.18 -35.188 -15.484 1 97.56 99 CYS A N 1
ATOM 804 C CA . CYS A 1 99 ? -5.922 -34.844 -16.703 1 97.56 99 CYS A CA 1
ATOM 805 C C . CYS A 1 99 ? -7.141 -35.75 -16.859 1 97.56 99 CYS A C 1
ATOM 807 O O . CYS A 1 99 ? -7.086 -36.938 -16.547 1 97.56 99 CYS A O 1
ATOM 809 N N . ASP A 1 100 ? -8.234 -35.094 -17.375 1 97.69 100 ASP A N 1
ATOM 810 C CA . ASP A 1 100 ? -9.391 -35.875 -17.797 1 97.69 100 ASP A CA 1
ATOM 811 C C . ASP A 1 100 ? -9.016 -36.875 -18.891 1 97.69 100 ASP A C 1
ATOM 813 O O . ASP A 1 100 ? -8.164 -36.594 -19.734 1 97.69 100 ASP A O 1
ATOM 817 N N . PRO A 1 101 ? -9.766 -38.062 -18.812 1 97.31 101 PRO A N 1
ATOM 818 C CA . PRO A 1 101 ? -9.539 -38.969 -19.938 1 97.31 101 PRO A CA 1
ATOM 819 C C . PRO A 1 101 ? -9.891 -38.344 -21.281 1 97.31 101 PRO A C 1
ATOM 821 O O . PRO A 1 101 ? -10.984 -37.812 -21.453 1 97.31 101 PRO A O 1
ATOM 824 N N . GLY A 1 102 ? -8.898 -38.438 -22.203 1 97.12 102 GLY A N 1
ATOM 825 C CA . GLY A 1 102 ? -9.133 -37.938 -23.547 1 97.12 102 GLY A CA 1
ATOM 826 C C . GLY A 1 102 ? -8.727 -36.469 -23.719 1 97.12 102 GLY A C 1
ATOM 827 O O . GLY A 1 102 ? -8.844 -35.938 -24.812 1 97.12 102 GLY A O 1
ATOM 828 N N . ALA A 1 103 ? -8.305 -35.812 -22.625 1 96.75 103 ALA A N 1
ATOM 829 C CA . ALA A 1 103 ? -7.918 -34.406 -22.719 1 96.75 103 ALA A CA 1
ATOM 830 C C . ALA A 1 103 ? -6.73 -34.219 -23.656 1 96.75 103 ALA A C 1
ATOM 832 O O . ALA A 1 103 ? -5.871 -35.094 -23.75 1 96.75 103 ALA A O 1
ATOM 833 N N . ASP A 1 104 ? -6.711 -33.062 -24.344 1 94.62 104 ASP A N 1
ATOM 834 C CA . ASP A 1 104 ? -5.57 -32.688 -25.172 1 94.62 104 ASP A CA 1
ATOM 835 C C . ASP A 1 104 ? -4.309 -32.5 -24.344 1 94.62 104 ASP A C 1
ATOM 837 O O . ASP A 1 104 ? -4.262 -31.641 -23.453 1 94.62 104 ASP A O 1
ATOM 841 N N . LEU A 1 105 ? -3.291 -33.219 -24.578 1 93.62 105 LEU A N 1
ATOM 842 C CA . LEU A 1 105 ? -2.074 -33.219 -23.781 1 93.62 105 LEU A CA 1
ATOM 843 C C . LEU A 1 105 ? -1.341 -31.906 -23.891 1 93.62 105 LEU A C 1
ATOM 845 O O . LEU A 1 105 ? -0.465 -31.594 -23.078 1 93.62 105 LEU A O 1
ATOM 849 N N . ARG A 1 106 ? -1.695 -31.094 -24.906 1 91.81 106 ARG A N 1
ATOM 850 C CA . ARG A 1 106 ? -1.046 -29.797 -25.078 1 91.81 106 ARG A CA 1
ATOM 851 C C . ARG A 1 106 ? -1.356 -28.859 -23.922 1 91.81 106 ARG A C 1
ATOM 853 O O . ARG A 1 106 ? -0.624 -27.891 -23.688 1 91.81 106 ARG A O 1
ATOM 860 N N . ILE A 1 107 ? -2.4 -29.094 -23.125 1 91.69 107 ILE A N 1
ATOM 861 C CA . ILE A 1 107 ? -2.82 -28.172 -22.062 1 91.69 107 ILE A CA 1
ATOM 862 C C . ILE A 1 107 ? -2.127 -28.562 -20.766 1 91.69 107 ILE A C 1
ATOM 864 O O . ILE A 1 107 ? -2.377 -27.953 -19.719 1 91.69 107 ILE A O 1
ATOM 868 N N . THR A 1 108 ? -1.257 -29.609 -20.797 1 93.69 108 THR A N 1
ATOM 869 C CA . THR A 1 108 ? -0.576 -30.031 -19.578 1 93.69 108 THR A CA 1
ATOM 870 C C . THR A 1 108 ? 0.515 -29.047 -19.188 1 93.69 108 THR A C 1
ATOM 872 O O . THR A 1 108 ? 0.878 -28.938 -18.016 1 93.69 108 THR A O 1
ATOM 875 N N . GLY A 1 109 ? 1.083 -28.344 -20.156 1 92.06 109 GLY A N 1
ATOM 876 C CA . GLY A 1 109 ? 2.096 -27.344 -19.875 1 92.06 109 GLY A CA 1
ATOM 877 C C . GLY A 1 109 ? 1.521 -26.062 -19.297 1 92.06 109 GLY A C 1
ATOM 878 O O . GLY A 1 109 ? 0.687 -25.406 -19.922 1 92.06 109 GLY A O 1
ATOM 879 N N . TYR A 1 110 ? 1.925 -25.781 -18.078 1 88.69 110 TYR A N 1
ATOM 880 C CA . TYR A 1 110 ? 1.429 -24.578 -17.406 1 88.69 110 TYR A CA 1
ATOM 881 C C . TYR A 1 110 ? 2.561 -23.594 -17.125 1 88.69 110 TYR A C 1
ATOM 883 O O . TYR A 1 110 ? 3.623 -23.984 -16.641 1 88.69 110 TYR A O 1
ATOM 891 N N . GLU A 1 111 ? 2.312 -22.328 -17.5 1 86.5 111 GLU A N 1
ATOM 892 C CA . GLU A 1 111 ? 3.301 -21.266 -17.281 1 86.5 111 GLU A CA 1
ATOM 893 C C . GLU A 1 111 ? 2.842 -20.297 -16.203 1 86.5 111 GLU A C 1
ATOM 895 O O . GLU A 1 111 ? 1.655 -19.969 -16.109 1 86.5 111 GLU A O 1
ATOM 900 N N . TYR A 1 112 ? 3.771 -19.938 -15.367 1 83.44 112 TYR A N 1
ATOM 901 C CA . TYR A 1 112 ? 3.494 -18.984 -14.305 1 83.44 112 TYR A CA 1
ATOM 902 C C . TYR A 1 112 ? 4.738 -18.172 -13.953 1 83.44 112 TYR A C 1
ATOM 904 O O . TYR A 1 112 ? 5.852 -18.531 -14.352 1 83.44 112 TYR A O 1
ATOM 912 N N . TYR A 1 113 ? 4.539 -17.094 -13.234 1 85.94 113 TYR A N 1
ATOM 913 C CA . TYR A 1 113 ? 5.664 -16.25 -12.852 1 85.94 113 TYR A CA 1
ATOM 914 C C . TYR A 1 113 ? 6.039 -16.469 -11.391 1 85.94 113 TYR A C 1
ATOM 916 O O . TYR A 1 113 ? 5.168 -16.703 -10.547 1 85.94 113 TYR A O 1
ATOM 924 N N . GLU A 1 114 ? 7.332 -16.375 -11.172 1 87.12 114 GLU A N 1
ATOM 925 C CA . GLU A 1 114 ? 7.859 -16.406 -9.805 1 87.12 114 GLU A CA 1
ATOM 926 C C . GLU A 1 114 ? 8.641 -15.141 -9.492 1 87.12 114 GLU A C 1
ATOM 928 O O . GLU A 1 114 ? 9.352 -14.617 -10.352 1 87.12 114 GLU A O 1
ATOM 933 N N . ALA A 1 115 ? 8.453 -14.664 -8.297 1 89.19 115 ALA A N 1
ATOM 934 C CA . ALA A 1 115 ? 9.242 -13.516 -7.84 1 89.19 115 ALA A CA 1
ATOM 935 C C . ALA A 1 115 ? 10.688 -13.922 -7.57 1 89.19 115 ALA A C 1
ATOM 937 O O . ALA A 1 115 ? 10.945 -14.898 -6.863 1 89.19 115 ALA A O 1
ATOM 938 N N . LEU A 1 116 ? 11.609 -13.188 -8.195 1 90 116 LEU A N 1
ATOM 939 C CA . LEU A 1 116 ? 13.023 -13.367 -7.883 1 90 116 LEU A CA 1
ATOM 940 C C . LEU A 1 116 ? 13.43 -12.5 -6.695 1 90 116 LEU A C 1
ATOM 942 O O . LEU A 1 116 ? 14.164 -12.961 -5.816 1 90 116 LEU A O 1
ATOM 946 N N . THR A 1 117 ? 13.016 -11.25 -6.723 1 90 117 THR A N 1
ATOM 947 C CA . THR A 1 117 ? 13.227 -10.297 -5.641 1 90 117 THR A CA 1
ATOM 948 C C . THR A 1 117 ? 11.945 -9.523 -5.344 1 90 117 THR A C 1
ATOM 950 O O . THR A 1 117 ? 11.07 -9.414 -6.199 1 90 117 THR A O 1
ATOM 953 N N . CYS A 1 118 ? 11.797 -9.141 -4.09 1 88.81 118 CYS A N 1
ATOM 954 C CA . CYS A 1 118 ? 10.633 -8.391 -3.635 1 88.81 118 CYS A CA 1
ATOM 955 C C . CYS A 1 118 ? 11.047 -7.07 -2.994 1 88.81 118 CYS A C 1
ATOM 957 O O . CYS A 1 118 ? 12.125 -6.98 -2.395 1 88.81 118 CYS A O 1
ATOM 959 N N . ALA A 1 119 ? 10.195 -6 -3.129 1 88.88 119 ALA A N 1
ATOM 960 C CA . ALA A 1 119 ? 10.492 -4.703 -2.527 1 88.88 119 ALA A CA 1
ATOM 961 C C . ALA A 1 119 ? 9.219 -3.881 -2.344 1 88.88 119 ALA A C 1
ATOM 963 O O . ALA A 1 119 ? 8.188 -4.176 -2.953 1 88.88 119 ALA A O 1
ATOM 964 N N . CYS A 1 120 ? 9.344 -2.898 -1.426 1 88.44 120 CYS A N 1
ATOM 965 C CA . CYS A 1 120 ? 8.289 -1.895 -1.299 1 88.44 120 CYS A CA 1
ATOM 966 C C . CYS A 1 120 ? 8.43 -0.822 -2.373 1 88.44 120 CYS A C 1
ATOM 968 O O . CYS A 1 120 ? 9.484 -0.197 -2.5 1 88.44 120 CYS A O 1
ATOM 970 N N . TYR A 1 121 ? 7.312 -0.689 -3.17 1 84.88 121 TYR A N 1
ATOM 971 C CA . TYR A 1 121 ? 7.285 0.315 -4.227 1 84.88 121 TYR A CA 1
ATOM 972 C C . TYR A 1 121 ? 5.977 1.096 -4.203 1 84.88 121 TYR A C 1
ATOM 974 O O . TYR A 1 121 ? 4.957 0.598 -3.719 1 84.88 121 TYR A O 1
ATOM 982 N N . LEU A 1 122 ? 6.148 2.357 -4.738 1 85.5 122 LEU A N 1
ATOM 983 C CA . LEU A 1 122 ? 4.898 3.057 -5.023 1 85.5 122 LEU A CA 1
ATOM 984 C C . LEU A 1 122 ? 4.164 2.404 -6.188 1 85.5 122 LEU A C 1
ATOM 986 O O . LEU A 1 122 ? 4.785 2.002 -7.176 1 85.5 122 LEU A O 1
ATOM 990 N N . CYS A 1 123 ? 2.91 2.273 -5.98 1 83.06 123 CYS A N 1
ATOM 991 C CA . CYS A 1 123 ? 2.102 1.58 -6.977 1 83.06 123 CYS A CA 1
ATOM 992 C C . CYS A 1 123 ? 2.08 2.348 -8.297 1 83.06 123 CYS A C 1
ATOM 994 O O . CYS A 1 123 ? 2.002 3.578 -8.297 1 83.06 123 CYS A O 1
ATOM 996 N N . ASP A 1 124 ? 2.176 1.63 -9.359 1 77.38 124 ASP A N 1
ATOM 997 C CA . ASP A 1 124 ? 2.111 2.15 -10.727 1 77.38 124 ASP A CA 1
ATOM 998 C C . ASP A 1 124 ? 1.108 1.362 -11.562 1 77.38 124 ASP A C 1
ATOM 1000 O O . ASP A 1 124 ? 1.296 0.168 -11.805 1 77.38 124 ASP A O 1
ATOM 1004 N N . SER A 1 125 ? 0.097 2.041 -12.086 1 78.88 125 SER A N 1
ATOM 1005 C CA . SER A 1 125 ? -0.996 1.388 -12.805 1 78.88 125 SER A CA 1
ATOM 1006 C C . SER A 1 125 ? -0.504 0.735 -14.086 1 78.88 125 SER A C 1
ATOM 1008 O O . SER A 1 125 ? -1.188 -0.12 -14.656 1 78.88 125 SER A O 1
ATOM 1010 N N . SER A 1 126 ? 0.637 1.175 -14.57 1 75.19 126 SER A N 1
ATOM 1011 C CA . SER A 1 126 ? 1.175 0.567 -15.781 1 75.19 126 SER A CA 1
ATOM 1012 C C . SER A 1 126 ? 1.699 -0.839 -15.516 1 75.19 126 SER A C 1
ATOM 1014 O O . SER A 1 126 ? 1.85 -1.641 -16.438 1 75.19 126 SER A O 1
ATOM 1016 N N . SER A 1 127 ? 1.977 -1.144 -14.188 1 77.88 127 SER A N 1
ATOM 1017 C CA . SER A 1 127 ? 2.588 -2.434 -13.883 1 77.88 127 SER A CA 1
ATOM 1018 C C . SER A 1 127 ? 1.633 -3.328 -13.102 1 77.88 127 SER A C 1
ATOM 1020 O O . SER A 1 127 ? 1.759 -4.555 -13.133 1 77.88 127 SER A O 1
ATOM 1022 N N . THR A 1 128 ? 0.791 -2.717 -12.375 1 78.94 128 THR A N 1
ATOM 1023 C CA . THR A 1 128 ? -0.137 -3.471 -11.531 1 78.94 128 THR A CA 1
ATOM 1024 C C . THR A 1 128 ? -1.383 -2.645 -11.227 1 78.94 128 THR A C 1
ATOM 1026 O O . THR A 1 128 ? -1.402 -1.433 -11.461 1 78.94 128 THR A O 1
ATOM 1029 N N . SER A 1 129 ? -2.465 -3.355 -10.789 1 77.88 129 SER A N 1
ATOM 1030 C CA . SER A 1 129 ? -3.66 -2.633 -10.367 1 77.88 129 SER A CA 1
ATOM 1031 C C . SER A 1 129 ? -3.42 -1.888 -9.055 1 77.88 129 SER A C 1
ATOM 1033 O O . SER A 1 129 ? -2.957 -2.477 -8.078 1 77.88 129 SER A O 1
ATOM 1035 N N . CYS A 1 130 ? -3.637 -0.616 -9.008 1 81.69 130 CYS A N 1
ATOM 1036 C CA . CYS A 1 130 ? -3.416 0.189 -7.809 1 81.69 130 CYS A CA 1
ATOM 1037 C C . CYS A 1 130 ? -4.719 0.402 -7.047 1 81.69 130 CYS A C 1
ATOM 1039 O O . CYS A 1 130 ? -4.699 0.777 -5.875 1 81.69 130 CYS A O 1
ATOM 1041 N N . GLN A 1 131 ? -5.922 0.274 -7.887 1 73.19 131 GLN A N 1
ATOM 1042 C CA . GLN A 1 131 ? -7.23 0.436 -7.262 1 73.19 131 GLN A CA 1
ATOM 1043 C C . GLN A 1 131 ? -7.641 -0.826 -6.508 1 73.19 131 GLN A C 1
ATOM 1045 O O . GLN A 1 131 ? -7.316 -1.938 -6.926 1 73.19 131 GLN A O 1
ATOM 1050 N N . GLY A 1 132 ? -8.148 -0.563 -5.344 1 59.72 132 GLY A N 1
ATOM 1051 C CA . GLY A 1 132 ? -8.781 -1.715 -4.723 1 59.72 132 GLY A CA 1
ATOM 1052 C C . GLY A 1 132 ? -9.836 -2.365 -5.605 1 59.72 132 GLY A C 1
ATOM 1053 O O . GLY A 1 132 ? -10.773 -1.706 -6.047 1 59.72 132 GLY A O 1
ATOM 1054 N N . ILE A 1 133 ? -9.703 -2.773 -6.797 1 43.28 133 ILE A N 1
ATOM 1055 C CA . ILE A 1 133 ? -10.766 -3.518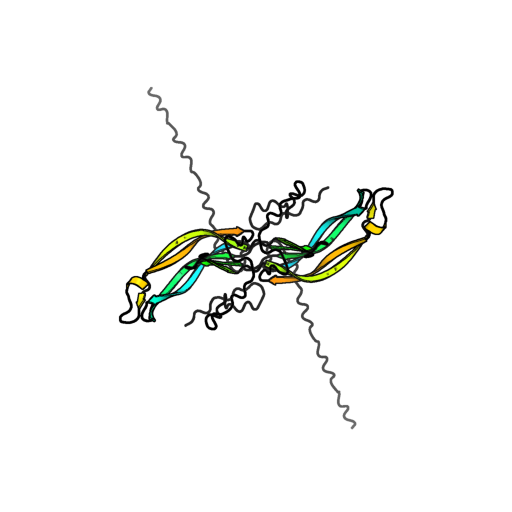 -7.465 1 43.28 133 ILE A CA 1
ATOM 1056 C C . ILE A 1 133 ? -11.297 -4.609 -6.535 1 43.28 133 ILE A C 1
ATOM 1058 O O . ILE A 1 133 ? -10.523 -5.41 -6.004 1 43.28 133 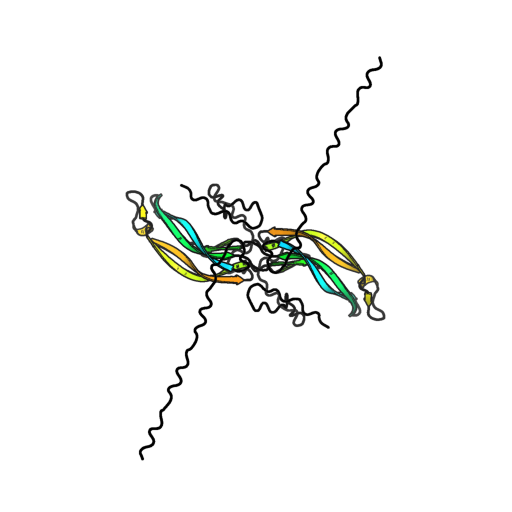ILE A O 1
ATOM 1062 N N . PRO A 1 134 ? -12.641 -4.273 -6.184 1 36.22 134 PRO A N 1
ATOM 1063 C CA . PRO A 1 134 ? -13.188 -5.512 -5.625 1 36.22 134 PRO A CA 1
ATOM 1064 C C . PRO A 1 134 ? -12.789 -6.746 -6.434 1 36.22 134 PRO A C 1
ATOM 1066 O O . PRO A 1 134 ? -12.727 -6.688 -7.664 1 36.22 134 PRO A O 1
ATOM 1069 N N . THR A 1 135 ? -11.688 -7.211 -6.281 1 34.69 135 THR A N 1
ATOM 1070 C CA . THR A 1 135 ? -11.695 -8.445 -7.059 1 34.69 135 THR A CA 1
ATOM 1071 C C . THR A 1 135 ? -13.117 -8.984 -7.203 1 34.69 135 THR A C 1
ATOM 1073 O O . THR A 1 135 ? -13.758 -9.32 -6.211 1 34.69 135 THR A O 1
ATOM 1076 N N . PHE A 1 136 ? -13.969 -8.328 -8.078 1 30.53 136 PHE A N 1
ATOM 1077 C CA . PHE A 1 136 ? -15.312 -8.773 -8.445 1 30.53 136 PHE A CA 1
ATOM 1078 C C . PHE A 1 136 ? -15.484 -10.258 -8.164 1 30.53 136 PHE A C 1
ATOM 1080 O O . PHE A 1 136 ? -16.391 -10.656 -7.426 1 30.53 136 PHE A O 1
ATOM 1087 N N . ASP A 1 137 ? -15.969 -11.016 -9.398 1 30.16 137 ASP A N 1
ATOM 1088 C CA . ASP A 1 137 ? -16.953 -12.016 -9.797 1 30.16 137 ASP A CA 1
ATOM 1089 C C . ASP A 1 137 ? -16.594 -13.398 -9.258 1 30.16 137 ASP A C 1
ATOM 1091 O O . ASP A 1 137 ? -17.25 -14.391 -9.555 1 30.16 137 ASP A O 1
ATOM 1095 N N . ASP A 1 138 ? -15.375 -13.984 -9.648 1 28.48 138 ASP A N 1
ATOM 1096 C CA . ASP A 1 138 ? -15.672 -15.406 -9.617 1 28.48 138 ASP A CA 1
ATOM 1097 C C . ASP A 1 138 ? -16.328 -15.805 -8.297 1 28.48 138 ASP A C 1
ATOM 1099 O O . ASP A 1 138 ? -15.758 -15.594 -7.223 1 28.48 138 ASP A O 1
ATOM 1103 N N . PRO A 1 139 ? -17.797 -15.922 -8.211 1 29.67 139 PRO A N 1
ATOM 1104 C CA . PRO A 1 139 ? -18.562 -16.516 -7.109 1 29.67 139 PRO A CA 1
ATOM 1105 C C . PRO A 1 139 ? -17.719 -17.438 -6.234 1 29.67 139 PRO A C 1
ATOM 1107 O O . PRO A 1 139 ? -18.062 -17.672 -5.07 1 29.67 139 PRO A O 1
ATOM 1110 N N . GLN A 1 140 ? -17.203 -18.531 -6.816 1 26.03 140 GLN A N 1
ATOM 1111 C CA . GLN A 1 140 ? -16.609 -19.656 -6.125 1 26.03 140 GLN A CA 1
ATOM 1112 C C . GLN A 1 140 ? -15.383 -19.219 -5.32 1 26.03 140 GLN A C 1
ATOM 1114 O O . GLN A 1 140 ? -14.93 -19.938 -4.426 1 26.03 140 GLN A O 1
ATOM 1119 N N . ARG A 1 141 ? -14.281 -18.672 -6.023 1 28.17 141 ARG A N 1
ATOM 1120 C CA . ARG A 1 141 ? -13.023 -18.609 -5.289 1 28.17 141 ARG A CA 1
ATOM 1121 C C . ARG A 1 141 ? -12.984 -17.406 -4.363 1 28.17 141 ARG A C 1
ATOM 1123 O O . ARG A 1 141 ? -12.781 -16.266 -4.82 1 28.17 141 ARG A O 1
ATOM 1130 N N . LYS A 1 142 ? -14.062 -17.078 -3.648 1 27.45 142 LYS A N 1
ATOM 1131 C CA . LYS A 1 142 ? -14.078 -16.312 -2.404 1 27.45 142 LYS A CA 1
ATOM 1132 C C . LYS A 1 142 ? -12.672 -16.188 -1.817 1 27.45 142 LYS A C 1
ATOM 1134 O O . LYS A 1 142 ? -12.516 -15.867 -0.639 1 27.45 142 LYS A O 1
ATOM 1139 N N . GLU A 1 143 ? -11.867 -17.047 -2.264 1 27.33 143 GLU A N 1
ATOM 1140 C CA . GLU A 1 143 ? -10.609 -17.203 -1.536 1 27.33 143 GLU A CA 1
ATOM 1141 C C . GLU A 1 143 ? -9.797 -15.914 -1.563 1 27.33 143 GLU A C 1
ATOM 1143 O O . GLU A 1 143 ? -9.125 -15.617 -2.555 1 27.33 143 GLU A O 1
ATOM 1148 N N . GLY A 1 144 ? -10.414 -14.789 -1.687 1 27.14 144 GLY A N 1
ATOM 1149 C CA . GLY A 1 144 ? -9.461 -13.773 -1.278 1 27.14 144 GLY A CA 1
ATOM 1150 C C . GLY A 1 144 ? -8.336 -14.32 -0.417 1 27.14 144 GLY A C 1
ATOM 1151 O O . GLY A 1 144 ? -8.289 -15.516 -0.136 1 27.14 144 GLY A O 1
ATOM 1152 N N . PHE A 1 145 ? -7.121 -13.664 -0.293 1 29.23 145 PHE A N 1
ATOM 1153 C CA . PHE A 1 145 ? -6.426 -14.32 0.805 1 29.23 145 PHE A CA 1
ATOM 1154 C C . PHE A 1 145 ? -7.398 -14.703 1.913 1 29.23 145 PHE A C 1
ATOM 1156 O O . PHE A 1 145 ? -8.031 -13.836 2.516 1 29.23 145 PHE A O 1
ATOM 1163 N N . PRO A 1 146 ? -8.547 -15.688 1.632 1 28.5 146 PRO A N 1
ATOM 1164 C CA . PRO A 1 146 ? -9.492 -16.078 2.68 1 28.5 146 PRO A CA 1
ATOM 1165 C C . PRO A 1 146 ? -8.977 -15.773 4.086 1 28.5 146 PRO A C 1
ATOM 1167 O O . PRO A 1 146 ? -9.523 -16.281 5.07 1 28.5 146 PRO A O 1
ATOM 1170 N N . THR A 1 147 ? -7.758 -15.703 4.363 1 27.89 147 THR A N 1
ATOM 1171 C CA . THR A 1 147 ? -7.637 -15.688 5.816 1 27.89 147 THR A CA 1
ATOM 1172 C C . THR A 1 147 ? -8.562 -14.641 6.43 1 27.89 147 THR A C 1
ATOM 1174 O O . THR A 1 147 ? -8.758 -13.57 5.859 1 27.89 147 THR A O 1
ATOM 1177 N N . ALA A 1 148 ? -9.766 -15.117 7.137 1 24.86 148 ALA A N 1
ATOM 1178 C CA . ALA A 1 148 ? -10.32 -14.25 8.172 1 24.86 148 ALA A CA 1
ATOM 1179 C C . ALA A 1 148 ? -9.32 -13.172 8.586 1 24.86 148 ALA A C 1
ATOM 1181 O O . ALA A 1 148 ? -8.273 -13.477 9.156 1 24.86 148 ALA A O 1
ATOM 1182 N N . VAL A 1 149 ? -9.133 -12.289 7.84 1 26.58 149 VAL A N 1
ATOM 1183 C CA . VAL A 1 149 ? -8.43 -11.141 8.398 1 26.58 149 VAL A CA 1
ATOM 1184 C C . VAL A 1 149 ? -9.133 -10.672 9.672 1 26.58 149 VAL A C 1
ATOM 1186 O O . VAL A 1 149 ? -10.055 -9.867 9.625 1 26.58 149 VAL A O 1
ATOM 1189 N N . ASN A 1 150 ? -9.789 -11.508 10.492 1 25.78 150 ASN A N 1
ATOM 1190 C CA . ASN A 1 150 ? -10.227 -10.953 11.766 1 25.78 150 ASN A CA 1
ATOM 1191 C C . ASN A 1 150 ? -9.297 -9.836 12.242 1 25.78 150 ASN A C 1
ATOM 1193 O O . ASN A 1 150 ? -9.758 -8.734 12.555 1 25.78 150 ASN A O 1
ATOM 1197 N N . LEU A 1 151 ? -8.5 -10.289 13.398 1 24.8 151 LEU A N 1
ATOM 1198 C CA . LEU A 1 151 ? -7.707 -9.273 14.07 1 24.8 151 LEU A CA 1
ATOM 1199 C C . LEU A 1 151 ? -6.777 -8.57 13.086 1 24.8 151 LEU A C 1
ATOM 1201 O O . LEU A 1 151 ? -6.336 -9.172 12.109 1 24.8 151 LEU A O 1
ATOM 1205 N N . PRO A 1 152 ? -6.477 -7.199 13.102 1 25.33 152 PRO A N 1
ATOM 1206 C CA . PRO A 1 152 ? -5.617 -6.508 12.141 1 25.33 152 PRO A CA 1
ATOM 1207 C C . PRO A 1 152 ? -4.617 -7.441 11.461 1 25.33 152 PRO A C 1
ATOM 1209 O O . PRO A 1 152 ? -4.535 -7.473 10.227 1 25.33 152 PRO A O 1
ATOM 1212 N N . GLY A 1 153 ? -3.492 -7.781 11.891 1 24.73 153 GLY A N 1
ATOM 1213 C CA . GLY A 1 153 ? -2.252 -8.297 11.328 1 24.73 153 GLY A CA 1
ATOM 1214 C C . GLY A 1 153 ? -2.381 -9.719 10.805 1 24.73 153 GLY A C 1
ATOM 1215 O O . GLY A 1 153 ? -1.401 -10.305 10.336 1 24.73 153 GLY A O 1
ATOM 1216 N N . ARG A 1 154 ? -3.328 -10.5 11.242 1 24.48 154 ARG A N 1
ATOM 1217 C CA . ARG A 1 154 ? -3.041 -11.93 11.125 1 24.48 154 ARG A CA 1
ATOM 1218 C C . ARG A 1 154 ? -3.561 -12.484 9.805 1 24.48 154 ARG A C 1
ATOM 1220 O O . ARG A 1 154 ? -4.754 -12.375 9.508 1 24.48 154 ARG A O 1
ATOM 1227 N N . ILE A 1 155 ? -2.711 -12.531 8.93 1 27.7 155 ILE A N 1
ATOM 1228 C CA . ILE A 1 155 ? -2.934 -13.336 7.734 1 27.7 155 ILE A CA 1
ATOM 1229 C C . ILE A 1 155 ? -3.25 -14.773 8.133 1 27.7 155 ILE A C 1
ATOM 1231 O O . ILE A 1 155 ? -2.459 -15.422 8.828 1 27.7 155 ILE A O 1
ATOM 1235 N N . LEU A 1 156 ? -4.52 -15.211 8.312 1 26.23 156 LEU A N 1
ATOM 1236 C CA . LEU A 1 156 ? -4.777 -16.625 8.555 1 26.23 156 LEU A CA 1
ATOM 1237 C C . LEU A 1 156 ? -4.27 -17.484 7.391 1 26.23 156 LEU A C 1
ATOM 1239 O O . LEU A 1 156 ? -4.32 -17.047 6.234 1 26.23 156 LEU A O 1
ATOM 1243 N N . PRO A 1 157 ? -3.584 -18.562 7.734 1 25.47 157 PRO A N 1
ATOM 1244 C CA . PRO A 1 157 ? -3.098 -19.562 6.781 1 25.47 157 PRO A CA 1
ATOM 1245 C C . PRO A 1 157 ? -4.18 -20.031 5.809 1 25.47 157 PRO A C 1
ATOM 1247 O O . PRO A 1 157 ? -5.363 -20.031 6.156 1 25.47 157 PRO A O 1
ATOM 1250 N N . PRO A 1 158 ? -3.936 -20 4.566 1 26.69 158 PRO A N 1
ATOM 1251 C CA . PRO A 1 158 ? -4.91 -20.656 3.693 1 26.69 158 PRO A CA 1
ATOM 1252 C C . PRO A 1 158 ? -5.383 -22 4.246 1 26.69 158 PRO A C 1
ATOM 1254 O O . PRO A 1 158 ? -4.613 -22.703 4.898 1 26.69 158 PRO A O 1
ATOM 1257 N N . GLU A 1 159 ? -6.559 -22.031 4.75 1 26.69 159 GLU A N 1
ATOM 1258 C CA . GLU A 1 159 ? -7.027 -23.375 5.086 1 26.69 159 GLU A CA 1
ATOM 1259 C C . GLU A 1 159 ? -6.625 -24.375 4.012 1 26.69 159 GLU A C 1
ATOM 1261 O O . GLU A 1 159 ? -6.781 -24.125 2.818 1 26.69 159 GLU A O 1
ATOM 1266 N N . ILE A 1 160 ? -5.789 -25.219 4.305 1 24.16 160 ILE A N 1
ATOM 1267 C CA . ILE A 1 160 ? -5.547 -26.453 3.57 1 24.16 160 ILE A CA 1
ATOM 1268 C C . ILE A 1 160 ? -6.875 -27.125 3.229 1 24.16 160 ILE A C 1
ATOM 1270 O O . ILE A 1 160 ? -7.652 -27.469 4.121 1 24.16 160 ILE A O 1
ATOM 1274 N N . ILE A 1 161 ? -7.547 -26.797 2.166 1 23.98 161 ILE A N 1
ATOM 1275 C CA . ILE A 1 161 ? -8.633 -27.688 1.791 1 23.98 161 ILE A CA 1
ATOM 1276 C C . ILE A 1 161 ? -8.156 -29.141 1.89 1 23.98 161 ILE A C 1
ATOM 1278 O O . ILE A 1 161 ? -7.211 -29.531 1.206 1 23.98 161 ILE A O 1
ATOM 1282 N N . GLU A 1 162 ? -8.461 -29.781 3.037 1 22.44 162 GLU A N 1
ATOM 1283 C CA . GLU A 1 162 ? -8.484 -31.25 3.027 1 22.44 162 GLU A CA 1
ATOM 1284 C C . GLU A 1 162 ? -9.484 -31.781 2.004 1 22.44 162 GLU A C 1
ATOM 1286 O O . GLU A 1 162 ? -10.594 -31.25 1.887 1 22.44 162 GLU A O 1
ATOM 1291 N N . MET B 1 1 ? -41.688 -12.461 64.688 1 41.78 1 MET B N 1
ATOM 1292 C CA . MET B 1 1 ? -40.344 -12.664 64.188 1 41.78 1 MET B CA 1
ATOM 1293 C C . MET B 1 1 ? -40.25 -12.188 62.75 1 41.78 1 MET B C 1
ATOM 1295 O O . MET B 1 1 ? -40.938 -12.727 61.844 1 41.78 1 MET B O 1
ATOM 1299 N N . PHE B 1 2 ? -40.125 -10.805 62.5 1 53.47 2 PHE B N 1
ATOM 1300 C CA . PHE B 1 2 ? -39.969 -10.086 61.25 1 53.47 2 PHE B CA 1
ATOM 1301 C C . PHE B 1 2 ? -38.688 -10.531 60.531 1 53.47 2 PHE B C 1
ATOM 1303 O O . PHE B 1 2 ? -37.594 -10.477 61.125 1 53.47 2 PHE B O 1
ATOM 1310 N N . THR B 1 3 ? -38.781 -11.539 59.656 1 59.94 3 THR B N 1
ATOM 1311 C CA . THR B 1 3 ? -37.688 -12 58.812 1 59.94 3 THR B CA 1
ATOM 1312 C C . THR B 1 3 ? -37.219 -10.891 57.844 1 59.94 3 THR B C 1
ATOM 1314 O O . THR B 1 3 ? -38.031 -10.344 57.094 1 59.94 3 THR B O 1
ATOM 1317 N N . ILE B 1 4 ? -36.281 -10.047 58.25 1 57.59 4 ILE B N 1
ATOM 1318 C CA . ILE B 1 4 ? -35.625 -9.078 57.375 1 57.59 4 ILE B CA 1
ATOM 1319 C C . ILE B 1 4 ? -34.969 -9.797 56.188 1 57.59 4 ILE B C 1
ATOM 1321 O O . ILE B 1 4 ? -34.062 -10.617 56.375 1 57.59 4 ILE B O 1
ATOM 1325 N N . GLU B 1 5 ? -35.656 -9.992 55.094 1 60.19 5 GLU B N 1
ATOM 1326 C CA . GLU B 1 5 ? -35 -10.453 53.875 1 60.19 5 GLU B CA 1
ATOM 1327 C C . GLU B 1 5 ? -33.938 -9.453 53.406 1 60.19 5 GLU B C 1
ATOM 1329 O O . GLU B 1 5 ? -34.25 -8.281 53.188 1 60.19 5 GLU B O 1
ATOM 1334 N N . ALA B 1 6 ? -32.656 -9.68 53.719 1 55.78 6 ALA B N 1
ATOM 1335 C CA . ALA B 1 6 ? -31.531 -8.906 53.156 1 55.78 6 ALA B CA 1
ATOM 1336 C C . ALA B 1 6 ? -31.5 -9 51.625 1 55.78 6 ALA B C 1
ATOM 1338 O O . ALA B 1 6 ? -31.406 -10.102 51.094 1 55.78 6 ALA B O 1
ATOM 1339 N N . LEU B 1 7 ? -32.156 -8.078 50.906 1 58.19 7 LEU B N 1
ATOM 1340 C CA . LEU B 1 7 ? -31.938 -7.945 49.469 1 58.19 7 LEU B CA 1
ATOM 1341 C C . LEU B 1 7 ? -30.453 -7.707 49.188 1 58.19 7 LEU B C 1
ATOM 1343 O O . LEU B 1 7 ? -29.891 -6.68 49.562 1 58.19 7 LEU B O 1
ATOM 1347 N N . GLY B 1 8 ? -29.641 -8.75 48.969 1 54.44 8 GLY B N 1
ATOM 1348 C CA . GLY B 1 8 ? -28.266 -8.617 48.531 1 54.44 8 GLY B CA 1
ATOM 1349 C C . GLY B 1 8 ? -28.156 -7.914 47.1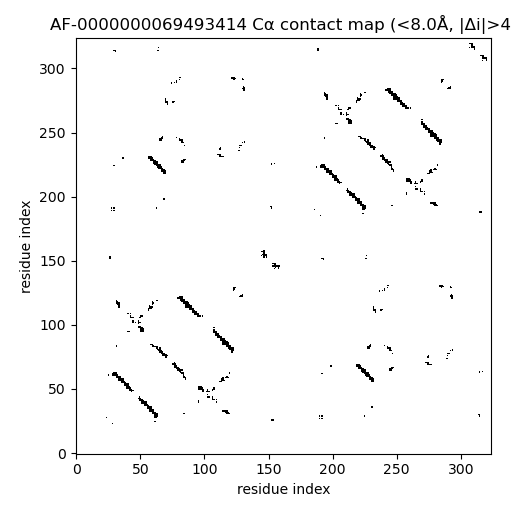88 1 54.44 8 GLY B C 1
ATOM 1350 O O . GLY B 1 8 ? -28.734 -8.359 46.188 1 54.44 8 GLY B O 1
ATOM 1351 N N . VAL B 1 9 ? -27.906 -6.562 47.156 1 57.09 9 VAL B N 1
ATOM 1352 C CA . VAL B 1 9 ? -27.531 -5.828 45.969 1 57.09 9 VAL B CA 1
ATOM 1353 C C . VAL B 1 9 ? -26.297 -6.461 45.344 1 57.09 9 VAL B C 1
ATOM 1355 O O . VAL B 1 9 ? -25.219 -6.473 45.938 1 57.09 9 VAL B O 1
ATOM 1358 N N . LEU B 1 10 ? -26.453 -7.391 44.406 1 56.16 10 LEU B N 1
ATOM 1359 C CA . LEU B 1 10 ? -25.344 -7.863 43.562 1 56.16 10 LEU B CA 1
ATOM 1360 C C . LEU B 1 10 ? -24.734 -6.711 42.781 1 56.16 10 LEU B C 1
ATOM 1362 O O . LEU B 1 10 ? -25.375 -6.16 41.875 1 56.16 10 LEU B O 1
ATOM 1366 N N . LEU B 1 11 ? -23.719 -6.016 43.344 1 53.78 11 LEU B N 1
ATOM 1367 C CA . LEU B 1 11 ? -22.891 -5.062 42.594 1 53.78 11 LEU B CA 1
ATOM 1368 C C . LEU B 1 11 ? -22.156 -5.754 41.469 1 53.78 11 LEU B C 1
ATOM 1370 O O . LEU B 1 11 ? -21.234 -6.543 41.719 1 53.78 11 LEU B O 1
ATOM 1374 N N . LEU B 1 12 ? -22.75 -5.828 40.312 1 55.47 12 LEU B N 1
ATOM 1375 C CA . LEU B 1 12 ? -22.031 -6.219 39.094 1 55.47 12 LEU B CA 1
ATOM 1376 C C . LEU B 1 12 ? -20.875 -5.258 38.812 1 55.47 12 LEU B C 1
ATOM 1378 O O . LEU B 1 12 ? -21.109 -4.117 38.406 1 55.47 12 LEU B O 1
ATOM 1382 N N . LEU B 1 13 ? -19.703 -5.383 39.406 1 53.06 13 LEU B N 1
ATOM 1383 C CA . LEU B 1 13 ? -18.469 -4.738 38.938 1 53.06 13 LEU B CA 1
ATOM 1384 C C . LEU B 1 13 ? -18.203 -5.023 37.469 1 53.06 13 LEU B C 1
ATOM 1386 O O . LEU B 1 13 ? -17.828 -6.137 37.125 1 53.06 13 LEU B O 1
ATOM 1390 N N . ALA B 1 14 ? -18.797 -4.238 36.594 1 55.72 14 ALA B N 1
ATOM 1391 C CA . ALA B 1 14 ? -18.359 -4.234 35.219 1 55.72 14 ALA B CA 1
ATOM 1392 C C . ALA B 1 14 ? -16.875 -3.941 35.094 1 55.72 14 ALA B C 1
ATOM 1394 O O . ALA B 1 14 ? -16.438 -2.814 35.344 1 55.72 14 ALA B O 1
ATOM 1395 N N . SER B 1 15 ? -15.977 -4.855 35.188 1 55.53 15 SER B N 1
ATOM 1396 C CA . SER B 1 15 ? -14.578 -4.672 34.812 1 55.53 15 SER B CA 1
ATOM 1397 C C . SER B 1 15 ? -14.469 -4.094 33.406 1 55.53 15 SER B C 1
ATOM 1399 O O . SER B 1 15 ? -14.766 -4.777 32.438 1 55.53 15 SER B O 1
ATOM 1401 N N . VAL B 1 16 ? -14.547 -2.771 33.281 1 52.12 16 VAL B N 1
ATOM 1402 C CA . VAL B 1 16 ? -14.062 -2.162 32.031 1 52.12 16 VAL B CA 1
ATOM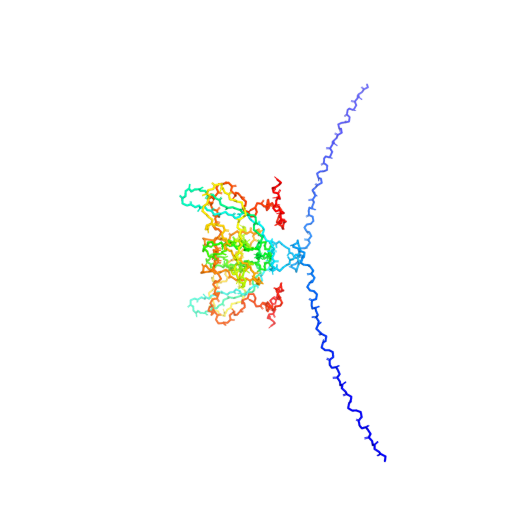 1403 C C . VAL B 1 16 ? -12.617 -2.59 31.781 1 52.12 16 VAL B C 1
ATOM 1405 O O . VAL B 1 16 ? -11.711 -2.229 32.531 1 52.12 16 VAL B O 1
ATOM 1408 N N . SER B 1 17 ? -12.43 -3.764 31.234 1 49.91 17 SER B N 1
ATOM 1409 C CA . SER B 1 17 ? -11.102 -4.07 30.719 1 49.91 17 SER B CA 1
ATOM 1410 C C . SER B 1 17 ? -10.516 -2.883 29.953 1 49.91 17 SER B C 1
ATOM 1412 O O . SER B 1 17 ? -10.969 -2.543 28.875 1 49.91 17 SER B O 1
ATOM 1414 N N . MET B 1 18 ? -10.023 -1.907 30.672 1 42.53 18 MET B N 1
ATOM 1415 C CA . MET B 1 18 ? -9.172 -0.942 29.969 1 42.53 18 MET B CA 1
ATOM 1416 C C . MET B 1 18 ? -8.148 -1.65 29.094 1 42.53 18 MET B C 1
ATOM 1418 O O . MET B 1 18 ? -7.227 -2.293 29.609 1 42.53 18 MET B O 1
ATOM 1422 N N . ASP B 1 19 ? -8.547 -2.139 27.984 1 46.81 19 ASP B N 1
ATOM 1423 C CA . ASP B 1 19 ? -7.5 -2.527 27.047 1 46.81 19 ASP B CA 1
ATOM 1424 C C . ASP B 1 19 ? -6.367 -1.502 27.031 1 46.81 19 ASP B C 1
ATOM 1426 O O . ASP B 1 19 ? -6.551 -0.373 26.578 1 46.81 19 ASP B O 1
ATOM 1430 N N . ARG B 1 20 ? -5.609 -1.48 28.062 1 45.62 20 ARG B N 1
ATOM 1431 C CA . ARG B 1 20 ? -4.387 -0.681 28.062 1 45.62 20 ARG B CA 1
ATOM 1432 C C . ARG B 1 20 ? -3.719 -0.695 26.703 1 45.62 20 ARG B C 1
ATOM 1434 O O . ARG B 1 20 ? -3.229 -1.734 26.25 1 45.62 20 ARG B O 1
ATOM 1441 N N . LYS B 1 21 ? -4.117 0.111 25.828 1 53 21 LYS B N 1
ATOM 1442 C CA . LYS B 1 21 ? -3.398 0.273 24.562 1 53 21 LYS B CA 1
ATOM 1443 C C . LYS B 1 21 ? -1.9 0.438 24.797 1 53 21 LYS B C 1
ATOM 1445 O O . LYS B 1 21 ? -1.471 1.395 25.438 1 53 21 LYS B O 1
ATOM 1450 N N . LEU B 1 22 ? -1.166 -0.595 24.891 1 57.5 22 LEU B N 1
ATOM 1451 C CA . LEU B 1 22 ? 0.288 -0.503 24.969 1 57.5 22 LEU B CA 1
ATOM 1452 C C . LEU B 1 22 ? 0.811 0.568 24.016 1 57.5 22 LEU B C 1
ATOM 1454 O O . LEU B 1 22 ? 0.23 0.797 22.953 1 57.5 22 LEU B O 1
ATOM 1458 N N . PRO B 1 23 ? 1.653 1.331 24.547 1 67.06 23 PRO B N 1
ATOM 1459 C CA . PRO B 1 23 ? 2.221 2.369 23.672 1 67.06 23 PRO B CA 1
ATOM 1460 C C . PRO B 1 23 ? 2.691 1.824 22.328 1 67.06 23 PRO B C 1
ATOM 1462 O O . PRO B 1 23 ? 3.283 0.744 22.266 1 67.06 23 PRO B O 1
ATOM 1465 N N . VAL B 1 24 ? 2.211 2.316 21.344 1 68.25 24 VAL B N 1
ATOM 1466 C CA . VAL B 1 24 ? 2.643 1.944 20 1 68.25 24 VAL B CA 1
ATOM 1467 C C . VAL B 1 24 ? 4.133 2.229 19.828 1 68.25 24 VAL B C 1
ATOM 1469 O O . VAL B 1 24 ? 4.602 3.328 20.141 1 68.25 24 VAL B O 1
ATOM 1472 N N . ILE B 1 25 ? 4.902 1.223 19.609 1 71.12 25 ILE B N 1
ATOM 1473 C CA . ILE B 1 25 ? 6.293 1.391 19.203 1 71.12 25 ILE B CA 1
ATOM 1474 C C . ILE B 1 25 ? 6.387 1.399 17.688 1 71.12 25 ILE B C 1
ATOM 1476 O O . ILE B 1 25 ? 6.285 0.35 17.047 1 71.12 25 ILE B O 1
ATOM 1480 N N . PRO B 1 26 ? 6.555 2.59 17.078 1 68.94 26 PRO B N 1
ATOM 1481 C CA . PRO B 1 26 ? 6.488 2.742 15.625 1 68.94 26 PRO B CA 1
ATOM 1482 C C . PRO B 1 26 ? 7.453 1.811 14.891 1 68.94 26 PRO B C 1
ATOM 1484 O O . PRO B 1 26 ? 7.148 1.346 13.789 1 68.94 26 PRO B O 1
ATOM 1487 N N . GLU B 1 27 ? 8.547 1.473 15.555 1 73.06 27 GLU B N 1
ATOM 1488 C CA . GLU B 1 27 ? 9.594 0.708 14.891 1 73.06 27 GLU B CA 1
ATOM 1489 C C . GLU B 1 27 ? 9.18 -0.748 14.695 1 73.06 27 GLU B C 1
ATOM 1491 O O . GLU B 1 27 ? 9.656 -1.417 13.781 1 73.06 27 GLU B O 1
ATOM 1496 N N . ASN B 1 28 ? 8.25 -1.184 15.516 1 77.88 28 ASN B N 1
ATOM 1497 C CA . ASN B 1 28 ? 7.953 -2.609 15.43 1 77.88 28 ASN B CA 1
ATOM 1498 C C . ASN B 1 28 ? 6.461 -2.863 15.242 1 77.88 28 ASN B C 1
ATOM 1500 O O . ASN B 1 28 ? 6.012 -4.012 15.289 1 77.88 28 ASN B O 1
ATOM 1504 N N . THR B 1 29 ? 5.805 -1.739 15.062 1 77.12 29 THR B N 1
ATOM 1505 C CA . THR B 1 29 ? 4.367 -1.949 14.922 1 77.12 29 THR B CA 1
ATOM 1506 C C . THR B 1 29 ? 4.051 -2.652 13.609 1 77.12 29 THR B C 1
ATOM 1508 O O . THR B 1 29 ? 4.719 -2.418 12.594 1 77.12 29 THR B O 1
ATOM 1511 N N . LEU B 1 30 ? 3.055 -3.426 13.633 1 83.06 30 LEU B N 1
ATOM 1512 C CA . LEU B 1 30 ? 2.59 -4.141 12.445 1 83.06 30 LEU B CA 1
ATOM 1513 C C . LEU B 1 30 ? 1.231 -3.613 11.992 1 83.06 30 LEU B C 1
ATOM 1515 O O . LEU B 1 30 ? 0.61 -4.184 11.094 1 83.06 30 LEU B O 1
ATOM 1519 N N . GLU B 1 31 ? 0.801 -2.502 12.641 1 87.56 31 GLU B N 1
ATOM 1520 C CA . GLU B 1 31 ? -0.559 -2.029 12.398 1 87.56 31 GLU B CA 1
ATOM 1521 C C . GLU B 1 31 ? -0.561 -0.59 11.891 1 87.56 31 GLU B C 1
ATOM 1523 O O . GLU B 1 31 ? 0.494 0.042 11.797 1 87.56 31 GLU B O 1
ATOM 1528 N N . CYS B 1 32 ? -1.631 -0.173 11.438 1 88.12 32 CYS B N 1
ATOM 1529 C CA . CYS B 1 32 ? -1.899 1.209 11.055 1 88.12 32 CYS B CA 1
ATOM 1530 C C . CYS B 1 32 ? -2.396 2.02 12.25 1 88.12 32 CYS B C 1
ATOM 1532 O O . CYS B 1 32 ? -3.361 1.632 12.906 1 88.12 32 CYS B O 1
ATOM 1534 N N . HIS B 1 33 ? -1.728 3.182 12.547 1 91 33 HIS B N 1
ATOM 1535 C CA . HIS B 1 33 ? -2.006 3.928 13.766 1 91 33 HIS B CA 1
ATOM 1536 C C . HIS B 1 33 ? -2.094 5.426 13.484 1 91 33 HIS B C 1
ATOM 1538 O O . HIS B 1 33 ? -1.577 5.902 12.477 1 91 33 HIS B O 1
ATOM 1544 N N . ARG B 1 34 ? -2.826 6.047 14.422 1 91.81 34 ARG B N 1
ATOM 1545 C CA . ARG B 1 34 ? -2.752 7.504 14.445 1 91.81 34 ARG B CA 1
ATOM 1546 C C . ARG B 1 34 ? -1.379 7.973 14.906 1 91.81 34 ARG B C 1
ATOM 1548 O O . ARG B 1 34 ? -0.801 7.402 15.836 1 91.81 34 ARG B O 1
ATOM 1555 N N . ARG B 1 35 ? -0.893 8.922 14.258 1 87.56 35 ARG B N 1
ATOM 1556 C CA . ARG B 1 35 ? 0.399 9.516 14.586 1 87.56 35 ARG B CA 1
ATOM 1557 C C . ARG B 1 35 ? 0.404 11.016 14.305 1 87.56 35 ARG B C 1
ATOM 1559 O O . ARG B 1 35 ? -0.153 11.461 13.305 1 87.56 35 ARG B O 1
ATOM 1566 N N . GLU B 1 36 ? 1.066 11.773 15.203 1 87.12 36 GLU B N 1
ATOM 1567 C CA . GLU B 1 36 ? 1.144 13.219 14.992 1 87.12 36 GLU B CA 1
ATOM 1568 C C . GLU B 1 36 ? 2.186 13.562 13.938 1 87.12 36 GLU B C 1
ATOM 1570 O O . GLU B 1 36 ? 3.252 12.945 13.883 1 87.12 36 GLU B O 1
ATOM 1575 N N . PHE B 1 37 ? 1.872 14.609 13.18 1 84 37 PHE B N 1
ATOM 1576 C CA . PHE B 1 37 ? 2.738 15.148 12.133 1 84 37 PHE B CA 1
ATOM 1577 C C . PHE B 1 37 ? 2.75 16.672 12.18 1 84 37 PHE B C 1
ATOM 1579 O O . PHE B 1 37 ? 1.692 17.312 12.156 1 84 37 PHE B O 1
ATOM 1586 N N . THR B 1 38 ? 3.951 17.219 12.32 1 84.56 38 THR B N 1
ATOM 1587 C CA . THR B 1 38 ? 4.09 18.672 12.336 1 84.56 38 THR B CA 1
ATOM 1588 C C . THR B 1 38 ? 4.617 19.172 10.992 1 84.56 38 THR B C 1
ATOM 1590 O O . THR B 1 38 ? 5.59 18.641 10.461 1 84.56 38 THR B O 1
ATOM 1593 N N . PHE B 1 39 ? 3.98 20.203 10.469 1 81.38 39 PHE B N 1
ATOM 1594 C CA . PHE B 1 39 ? 4.383 20.781 9.195 1 81.38 39 PHE B CA 1
ATOM 1595 C C . PHE B 1 39 ? 4.25 22.297 9.234 1 81.38 39 PHE B C 1
ATOM 1597 O O . PHE B 1 39 ? 3.549 22.844 10.086 1 81.38 39 PHE B O 1
ATOM 1604 N N . LYS B 1 40 ? 5.023 22.906 8.383 1 84.69 40 LYS B N 1
ATOM 1605 C CA . LYS B 1 40 ? 4.887 24.359 8.25 1 84.69 40 LYS B CA 1
ATOM 1606 C C . LYS B 1 40 ? 3.723 24.719 7.336 1 84.69 40 LYS B C 1
ATOM 1608 O O . LYS B 1 40 ? 3.719 24.359 6.156 1 84.69 40 LYS B O 1
ATOM 1613 N N . ALA B 1 41 ? 2.812 25.406 7.863 1 86 41 ALA B N 1
ATOM 1614 C CA . ALA B 1 41 ? 1.68 25.906 7.09 1 86 41 ALA B CA 1
ATOM 1615 C C . ALA B 1 41 ? 1.848 27.375 6.766 1 86 41 ALA B C 1
ATOM 1617 O O . ALA B 1 41 ? 2.328 28.156 7.598 1 86 41 ALA B O 1
ATOM 1618 N N . SER B 1 42 ? 1.496 27.734 5.543 1 89.12 42 SER B N 1
ATOM 1619 C CA . SER B 1 42 ? 1.563 29.141 5.148 1 89.12 42 SER B CA 1
ATOM 1620 C C . SER B 1 42 ? 0.409 29.5 4.223 1 89.12 42 SER B C 1
ATOM 1622 O O . SER B 1 42 ? -0.078 28.672 3.465 1 89.12 42 SER B O 1
ATOM 1624 N N . GLN B 1 43 ? -0.075 30.734 4.449 1 90.75 43 GLN B N 1
ATOM 1625 C CA . GLN B 1 43 ? -1.066 31.312 3.555 1 90.75 43 GLN B CA 1
ATOM 1626 C C . GLN B 1 43 ? -0.615 32.688 3.055 1 90.75 43 GLN B C 1
ATOM 1628 O O . GLN B 1 43 ? -0.017 33.469 3.805 1 90.75 43 GLN B O 1
ATOM 1633 N N . THR B 1 44 ? -0.882 32.938 1.753 1 93 44 THR B N 1
ATOM 1634 C CA . THR B 1 44 ? -0.438 34.188 1.106 1 93 44 THR B CA 1
ATOM 1635 C C . THR B 1 44 ? -1.632 35.031 0.678 1 93 44 THR B C 1
ATOM 1637 O O . THR B 1 44 ? -2.602 34.5 0.122 1 93 44 THR B O 1
ATOM 1640 N N . ASP B 1 45 ? -1.498 36.375 0.844 1 90.56 45 ASP B N 1
ATOM 1641 C CA . ASP B 1 45 ? -2.602 37.219 0.451 1 90.56 45 ASP B CA 1
ATOM 1642 C C . ASP B 1 45 ? -2.391 37.781 -0.957 1 90.56 45 ASP B C 1
ATOM 1644 O O . ASP B 1 45 ? -1.467 37.375 -1.66 1 90.56 45 ASP B O 1
ATOM 1648 N N . GLU B 1 46 ? -3.33 38.625 -1.347 1 95.44 46 GLU B N 1
ATOM 1649 C CA . GLU B 1 46 ? -3.33 39.125 -2.719 1 95.44 46 GLU B CA 1
ATOM 1650 C C . GLU B 1 46 ? -2.092 39.969 -2.998 1 95.44 46 GLU B C 1
ATOM 1652 O O . GLU B 1 46 ? -1.645 40.062 -4.145 1 95.44 46 GLU B O 1
ATOM 1657 N N . SER B 1 47 ? -1.462 40.562 -2.002 1 96.62 47 SER B N 1
ATOM 1658 C CA . SER B 1 47 ? -0.295 41.406 -2.156 1 96.62 47 SER B CA 1
ATOM 1659 C C . SER B 1 47 ? 1 40.625 -2.049 1 96.62 47 SER B C 1
ATOM 1661 O O . SER B 1 47 ? 2.092 41.188 -2.125 1 96.62 47 SER B O 1
ATOM 1663 N N . GLY B 1 48 ? 0.839 39.312 -1.779 1 97.12 48 GLY B N 1
ATOM 1664 C CA . GLY B 1 48 ? 2.014 38.469 -1.69 1 97.12 48 GLY B CA 1
ATOM 1665 C C . GLY B 1 48 ? 2.564 38.344 -0.281 1 97.12 48 GLY B C 1
ATOM 1666 O O . GLY B 1 48 ? 3.611 37.75 -0.065 1 97.12 48 GLY B O 1
ATOM 1667 N N . LEU B 1 49 ? 1.935 39.031 0.636 1 97.44 49 LEU B N 1
ATOM 1668 C CA . LEU B 1 49 ? 2.344 38.938 2.033 1 97.44 49 LEU B CA 1
ATOM 1669 C C . LEU B 1 49 ? 1.836 37.656 2.674 1 97.44 49 LEU B C 1
ATOM 1671 O O . LEU B 1 49 ? 0.775 37.156 2.301 1 97.44 49 LEU B O 1
ATOM 1675 N N . GLN B 1 50 ? 2.602 37.062 3.715 1 96.94 50 GLN B N 1
ATOM 1676 C CA . GLN B 1 50 ? 2.301 35.719 4.199 1 96.94 50 GLN B CA 1
ATOM 1677 C C . GLN B 1 50 ? 2.109 35.688 5.711 1 96.94 50 GLN B C 1
ATOM 1679 O O . GLN B 1 50 ? 2.691 36.531 6.422 1 96.94 50 GLN B O 1
ATOM 1684 N N . CYS B 1 51 ? 1.263 34.781 6.137 1 95.06 51 CYS B N 1
ATOM 1685 C CA . CYS B 1 51 ? 1.229 34.312 7.516 1 95.06 51 CYS B CA 1
ATOM 1686 C C . CYS B 1 51 ? 1.587 32.844 7.598 1 95.06 51 CYS B C 1
ATOM 1688 O O . CYS B 1 51 ? 1.226 32.062 6.715 1 95.06 51 CYS B O 1
ATOM 1690 N N . TRP B 1 52 ? 2.357 32.406 8.625 1 94.19 52 TRP B N 1
ATOM 1691 C CA . TRP B 1 52 ? 2.754 31.016 8.719 1 94.19 52 TRP B CA 1
ATOM 1692 C C . TRP B 1 52 ? 2.883 30.594 10.18 1 94.19 52 TRP B C 1
ATOM 1694 O O . TRP B 1 52 ? 2.916 31.438 11.078 1 94.19 52 TRP B O 1
ATOM 1704 N N . ASP B 1 53 ? 2.873 29.312 10.438 1 93.31 53 ASP B N 1
ATOM 1705 C CA . ASP B 1 53 ? 3.115 28.688 11.734 1 93.31 53 ASP B CA 1
ATOM 1706 C C . ASP B 1 53 ? 3.4 27.203 11.57 1 93.31 53 ASP B C 1
ATOM 1708 O O . ASP B 1 53 ? 3.254 26.641 10.484 1 93.31 53 ASP B O 1
ATOM 1712 N N . PHE B 1 54 ? 3.977 26.562 12.562 1 89.62 54 PHE B N 1
ATOM 1713 C CA . PHE B 1 54 ? 4.043 25.109 12.625 1 89.62 54 PHE B CA 1
ATOM 1714 C C . PHE B 1 54 ? 2.756 24.531 13.195 1 89.62 54 PHE B C 1
ATOM 1716 O O . PHE B 1 54 ? 2.287 24.969 14.25 1 89.62 54 PHE B O 1
ATOM 1723 N N . VAL B 1 55 ? 2.195 23.625 12.375 1 85.38 55 VAL B N 1
ATOM 1724 C CA . VAL B 1 55 ? 0.933 23.016 12.758 1 85.38 55 VAL B CA 1
ATOM 1725 C C . VAL B 1 55 ? 1.145 21.516 13 1 85.38 55 VAL B C 1
ATOM 1727 O O . VAL B 1 55 ? 1.799 20.844 12.203 1 85.38 55 VAL B O 1
ATOM 1730 N N . THR B 1 56 ? 0.726 21.016 14.141 1 88.81 56 THR B N 1
ATOM 1731 C CA . THR B 1 56 ? 0.737 19.578 14.43 1 88.81 56 THR B CA 1
ATOM 1732 C C . THR B 1 56 ? -0.642 18.969 14.195 1 88.81 56 THR B C 1
ATOM 1734 O O . THR B 1 56 ? -1.623 19.391 14.812 1 88.81 56 THR B O 1
ATOM 1737 N N . ALA B 1 57 ? -0.682 18.047 13.203 1 86.12 57 ALA B N 1
ATOM 1738 C CA . ALA B 1 57 ? -1.938 17.375 12.867 1 86.12 57 ALA B CA 1
ATOM 1739 C C . ALA B 1 57 ? -1.819 15.859 13.047 1 86.12 57 ALA B C 1
ATOM 1741 O O . ALA B 1 57 ? -0.806 15.266 12.672 1 86.12 57 ALA B O 1
ATOM 1742 N N . THR B 1 58 ? -2.914 15.258 13.633 1 91 58 THR B N 1
ATOM 1743 C CA . THR B 1 58 ? -2.955 13.805 13.711 1 91 58 THR B CA 1
ATOM 1744 C C . THR B 1 58 ? -3.16 13.195 12.328 1 91 58 THR B C 1
ATOM 1746 O O . THR B 1 58 ? -4.062 13.602 11.594 1 91 58 THR B O 1
ATOM 1749 N N . SER B 1 59 ? -2.271 12.273 11.984 1 90.75 59 SER B N 1
ATOM 1750 C CA . SER B 1 59 ? -2.312 11.57 10.711 1 90.75 59 SER B CA 1
ATOM 1751 C C . SER B 1 59 ? -2.27 10.062 10.906 1 90.75 59 SER B C 1
ATOM 1753 O O . SER B 1 59 ? -2.379 9.57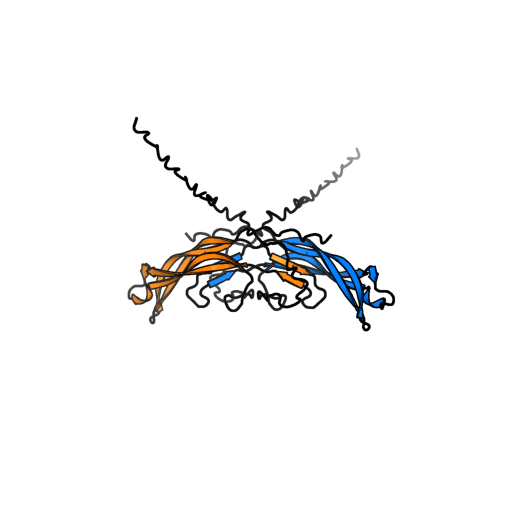 12.031 1 90.75 59 SER B O 1
ATOM 1755 N N . CYS B 1 60 ? -2.316 9.32 9.75 1 88.69 60 CYS B N 1
ATOM 1756 C CA . CYS B 1 60 ? -2.258 7.863 9.836 1 88.69 60 CYS B CA 1
ATOM 1757 C C . CYS B 1 60 ? -0.941 7.336 9.273 1 88.69 60 CYS B C 1
ATOM 1759 O O . CYS B 1 60 ? -0.482 7.793 8.227 1 88.69 60 CYS B O 1
ATOM 1761 N N . TRP B 1 61 ? -0.355 6.465 10.008 1 91.06 61 TRP B N 1
ATOM 1762 C CA . TRP B 1 61 ? 0.884 5.812 9.594 1 91.06 61 TRP B CA 1
ATOM 1763 C C . TRP B 1 61 ? 0.974 4.402 10.172 1 91.06 61 TRP B C 1
ATOM 1765 O O . TRP B 1 61 ? 0.515 4.145 11.281 1 91.06 61 TRP B O 1
ATOM 1775 N N . GLY B 1 62 ? 1.676 3.566 9.414 1 90.5 62 GLY B N 1
ATOM 1776 C CA . GLY B 1 62 ? 1.903 2.211 9.898 1 90.5 62 GLY B CA 1
ATOM 1777 C C . GLY B 1 62 ? 2.23 1.232 8.781 1 90.5 62 GLY B C 1
ATOM 1778 O O . GLY B 1 62 ? 2.953 1.572 7.844 1 90.5 62 GLY B O 1
ATOM 1779 N N . ARG B 1 63 ? 1.82 0.047 9.047 1 90.19 63 ARG B N 1
ATOM 1780 C CA . ARG B 1 63 ? 2.111 -1.035 8.109 1 90.19 63 ARG B CA 1
ATOM 1781 C C . ARG B 1 63 ? 0.877 -1.9 7.875 1 90.19 63 ARG B C 1
ATOM 1783 O O . ARG B 1 63 ? 0.052 -2.074 8.773 1 90.19 63 ARG B O 1
ATOM 1790 N N . CYS B 1 64 ? 0.785 -2.328 6.656 1 87.44 64 CYS B N 1
ATOM 1791 C CA . CYS B 1 64 ? -0.288 -3.225 6.242 1 87.44 64 CYS B CA 1
ATOM 1792 C C . CYS B 1 64 ? 0.271 -4.461 5.551 1 87.44 64 CYS B C 1
ATOM 1794 O O . CYS B 1 64 ? 1.326 -4.398 4.914 1 87.44 64 CYS B O 1
ATOM 1796 N N . ASP B 1 65 ? -0.455 -5.602 5.75 1 87.12 65 ASP B N 1
ATOM 1797 C CA . ASP B 1 65 ? -0.086 -6.793 4.988 1 87.12 65 ASP B CA 1
ATOM 1798 C C . ASP B 1 65 ? -0.351 -6.594 3.498 1 87.12 65 ASP B C 1
ATOM 1800 O O . ASP B 1 65 ? -1.494 -6.387 3.088 1 87.12 65 ASP B O 1
ATOM 1804 N N . THR B 1 66 ? 0.71 -6.574 2.766 1 89.06 66 THR B N 1
ATOM 1805 C CA . THR B 1 66 ? 0.614 -6.348 1.328 1 89.06 66 THR B CA 1
ATOM 1806 C C . THR B 1 66 ? 1.456 -7.367 0.563 1 89.06 66 THR B C 1
ATOM 1808 O O . THR B 1 66 ? 2.381 -7.961 1.123 1 89.06 66 THR B O 1
ATOM 1811 N N . GLY B 1 67 ? 0.951 -7.582 -0.717 1 89.75 67 GLY B N 1
ATOM 1812 C CA . GLY B 1 67 ? 1.7 -8.547 -1.501 1 89.75 67 GLY B CA 1
ATOM 1813 C C . GLY B 1 67 ? 1.139 -8.75 -2.895 1 89.75 67 GLY B C 1
ATOM 1814 O O . GLY B 1 67 ? 0.184 -8.078 -3.289 1 89.75 67 GLY B O 1
ATOM 1815 N N . GLU B 1 68 ? 1.912 -9.633 -3.604 1 86.31 68 GLU B N 1
ATOM 1816 C CA . GLU B 1 68 ? 1.53 -10.039 -4.953 1 86.31 68 GLU B CA 1
ATOM 1817 C C . GLU B 1 68 ? 1.766 -11.531 -5.168 1 86.31 68 GLU B C 1
ATOM 1819 O O . GLU B 1 68 ? 2.738 -12.094 -4.66 1 86.31 68 GLU B O 1
ATOM 1824 N N . ILE B 1 69 ? 0.827 -12.125 -5.926 1 84.75 69 ILE B N 1
ATOM 1825 C CA . ILE B 1 69 ? 1.033 -13.5 -6.363 1 84.75 69 ILE B CA 1
ATOM 1826 C C . ILE B 1 69 ? 1.159 -13.539 -7.887 1 84.75 69 ILE B C 1
ATOM 1828 O O . ILE B 1 69 ? 0.543 -12.734 -8.586 1 84.75 69 ILE B O 1
ATOM 1832 N N . GLY B 1 70 ? 1.953 -14.484 -8.328 1 78.19 70 GLY B N 1
ATOM 1833 C CA . GLY B 1 70 ? 2.109 -14.648 -9.766 1 78.19 70 GLY B CA 1
ATOM 1834 C C . GLY B 1 70 ? 0.839 -15.102 -10.453 1 78.19 70 GLY B C 1
ATOM 1835 O O . GLY B 1 70 ? 0.024 -15.812 -9.859 1 78.19 70 GLY B O 1
ATOM 1836 N N . ASP B 1 71 ? 0.617 -14.648 -11.68 1 73.94 71 ASP B N 1
ATOM 1837 C CA . ASP B 1 71 ? -0.488 -15.031 -12.555 1 73.94 71 ASP B CA 1
ATOM 1838 C C . ASP B 1 71 ? -0.005 -15.258 -13.984 1 73.94 71 ASP B C 1
ATOM 1840 O O . ASP B 1 71 ? 0.971 -14.641 -14.422 1 73.94 71 ASP B O 1
ATOM 1844 N N . TRP B 1 72 ? -0.632 -16.188 -14.586 1 72.19 72 TRP B N 1
ATOM 1845 C CA . TRP B 1 72 ? -0.256 -16.438 -15.977 1 72.19 72 TRP B CA 1
ATOM 1846 C C . TRP B 1 72 ? -0.862 -15.383 -16.906 1 72.19 72 TRP B C 1
ATOM 1848 O O . TRP B 1 72 ? -0.37 -15.172 -18.016 1 72.19 72 TRP B O 1
ATOM 1858 N N . ARG B 1 73 ? -1.956 -14.844 -16.547 1 69.25 73 ARG B N 1
ATOM 1859 C CA . ARG B 1 73 ? -2.625 -13.82 -17.344 1 69.25 73 ARG B CA 1
ATOM 1860 C C . ARG B 1 73 ? -2.014 -12.445 -17.094 1 69.25 73 ARG B C 1
ATOM 1862 O O . ARG B 1 73 ? -1.604 -12.133 -15.977 1 69.25 73 ARG B O 1
ATOM 1869 N N . PHE B 1 74 ? -2.012 -11.555 -18.141 1 71.5 74 PHE B N 1
ATOM 1870 C CA . PHE B 1 74 ? -1.602 -10.164 -17.984 1 71.5 74 PHE B CA 1
ATOM 1871 C C . PHE B 1 74 ? -2.42 -9.484 -16.891 1 71.5 74 PHE B C 1
ATOM 1873 O O . PHE B 1 74 ? -3.637 -9.664 -16.812 1 71.5 74 PHE B O 1
ATOM 1880 N N . PRO B 1 75 ? -1.675 -8.656 -15.938 1 77.31 75 PRO B N 1
ATOM 1881 C CA . PRO B 1 75 ? -0.281 -8.203 -15.922 1 77.31 75 PRO B CA 1
ATOM 1882 C C . PRO B 1 75 ? 0.639 -9.156 -15.156 1 77.31 75 PRO B C 1
ATOM 1884 O O . PRO B 1 75 ? 1.595 -8.711 -14.516 1 77.31 75 PRO B O 1
ATOM 1887 N N . PHE B 1 76 ? 0.229 -10.414 -15.125 1 75.69 76 PHE B N 1
ATOM 1888 C CA . PHE B 1 76 ? 1.033 -11.562 -14.719 1 75.69 76 PHE B CA 1
ATOM 1889 C C . PHE B 1 76 ? 1.18 -11.609 -13.203 1 75.69 76 PHE B C 1
ATOM 1891 O O . PHE B 1 76 ? 2.1 -12.242 -12.688 1 75.69 76 PHE B O 1
ATOM 1898 N N . LYS B 1 77 ? 0.417 -10.797 -12.594 1 81 77 LYS B N 1
ATOM 1899 C CA . LYS B 1 77 ? 0.361 -10.836 -11.141 1 81 77 LYS B CA 1
ATOM 1900 C C . LYS B 1 77 ? -1.025 -10.453 -10.633 1 81 77 LYS B C 1
ATOM 1902 O O . LYS B 1 77 ? -1.784 -9.781 -11.328 1 81 77 LYS B O 1
ATOM 1907 N N . ARG B 1 78 ? -1.348 -10.992 -9.492 1 82.06 78 ARG B N 1
ATOM 1908 C CA . ARG B 1 78 ? -2.514 -10.578 -8.719 1 82.06 78 ARG B CA 1
ATOM 1909 C C . ARG B 1 78 ? -2.096 -9.812 -7.465 1 82.06 78 ARG B C 1
ATOM 1911 O O . ARG B 1 78 ? -1.455 -10.383 -6.578 1 82.06 78 ARG B O 1
ATOM 1918 N N . PRO B 1 79 ? -2.48 -8.508 -7.457 1 85.12 79 PRO B N 1
ATOM 1919 C CA . PRO B 1 79 ? -2.027 -7.664 -6.352 1 85.12 79 PRO B CA 1
ATOM 1920 C C . PRO B 1 79 ? -2.973 -7.699 -5.152 1 85.12 79 PRO B C 1
ATOM 1922 O O . PRO B 1 79 ? -4.168 -7.961 -5.312 1 85.12 79 PRO B O 1
ATOM 1925 N N . PHE B 1 80 ? -2.514 -7.578 -3.973 1 85.31 80 PHE B N 1
ATOM 1926 C CA . PHE B 1 80 ? -3.168 -7.25 -2.711 1 85.31 80 PHE B CA 1
ATOM 1927 C C . PHE B 1 80 ? -2.43 -6.129 -1.992 1 85.31 80 PHE B C 1
ATOM 1929 O O . PHE B 1 80 ? -1.465 -6.379 -1.266 1 85.31 80 PHE B O 1
ATOM 1936 N N . HIS B 1 81 ? -3.035 -4.867 -2.176 1 88.44 81 HIS B N 1
ATOM 1937 C CA . HIS B 1 81 ? -2.225 -3.715 -1.808 1 88.44 81 HIS B CA 1
ATOM 1938 C C . HIS B 1 81 ? -2.979 -2.793 -0.855 1 88.44 81 HIS B C 1
ATOM 1940 O O . HIS B 1 81 ? -3.18 -1.613 -1.154 1 88.44 81 HIS B O 1
ATOM 1946 N N . PRO B 1 82 ? -3.385 -3.338 0.346 1 88.81 82 PRO B N 1
ATOM 1947 C CA . PRO B 1 82 ? -3.904 -2.383 1.328 1 88.81 82 PRO B CA 1
ATOM 1948 C C . PRO B 1 82 ? -2.842 -1.396 1.81 1 88.81 82 PRO B C 1
ATOM 1950 O O . PRO B 1 82 ? -1.663 -1.75 1.902 1 88.81 82 PRO B O 1
ATOM 1953 N N . VAL B 1 83 ? -3.26 -0.22 2.121 1 89.56 83 VAL B N 1
ATOM 1954 C CA . VAL B 1 83 ? -2.367 0.818 2.625 1 89.56 83 VAL B CA 1
ATOM 1955 C C . VAL B 1 83 ? -3.016 1.527 3.812 1 89.56 83 VAL B C 1
ATOM 1957 O O . VAL B 1 83 ? -4.234 1.466 3.988 1 89.56 83 VAL B O 1
ATOM 1960 N N . CYS B 1 84 ? -2.191 2.107 4.605 1 89.81 84 CYS B N 1
ATOM 1961 C CA . CYS B 1 84 ? -2.664 2.791 5.805 1 89.81 84 CYS B CA 1
ATOM 1962 C C . CYS B 1 84 ? -3.287 4.137 5.457 1 89.81 84 CYS B C 1
ATOM 1964 O O . CYS B 1 84 ? -2.598 5.039 4.973 1 89.81 84 CYS B O 1
ATOM 1966 N N . MET B 1 85 ? -4.613 4.25 5.762 1 88.31 85 MET B N 1
ATOM 1967 C CA . MET B 1 85 ? -5.359 5.441 5.355 1 88.31 85 MET B CA 1
ATOM 1968 C C . MET B 1 85 ? -6.141 6.02 6.531 1 88.31 85 MET B C 1
ATOM 1970 O O . MET B 1 85 ? -6.379 5.328 7.523 1 88.31 85 MET B O 1
ATOM 1974 N N . HIS B 1 86 ? -6.496 7.352 6.285 1 87.12 86 HIS B N 1
ATOM 1975 C CA . HIS B 1 86 ? -7.473 7.938 7.195 1 87.12 86 HIS B CA 1
ATOM 1976 C C . HIS B 1 86 ? -8.82 7.227 7.094 1 87.12 86 HIS B C 1
ATOM 1978 O O . HIS B 1 86 ? -9.469 7.27 6.047 1 87.12 86 HIS B O 1
ATOM 1984 N N . GLU B 1 87 ? -9.25 6.531 8.148 1 87.31 87 GLU B N 1
ATOM 1985 C CA . GLU B 1 87 ? -10.586 5.945 8.156 1 87.31 87 GLU B CA 1
ATOM 1986 C C . GLU B 1 87 ? -11.656 7.016 8.367 1 87.31 87 GLU B C 1
ATOM 1988 O O . GLU B 1 87 ? -12.625 7.086 7.605 1 87.31 87 GLU B O 1
ATOM 1993 N N . ASN B 1 88 ? -11.5 7.762 9.406 1 86.06 88 ASN B N 1
ATOM 1994 C CA . ASN B 1 88 ? -12.32 8.945 9.68 1 86.06 88 ASN B CA 1
ATOM 1995 C C . ASN B 1 88 ? -11.453 10.164 9.969 1 86.06 88 ASN B C 1
ATOM 1997 O O . ASN B 1 88 ? -10.352 10.039 10.516 1 86.06 88 ASN B O 1
ATOM 2001 N N . ARG B 1 89 ? -11.906 11.305 9.492 1 88.12 89 ARG B N 1
ATOM 2002 C CA . ARG B 1 89 ? -11.164 12.547 9.688 1 88.12 89 ARG B CA 1
ATOM 2003 C C . ARG B 1 89 ? -12.086 13.68 10.133 1 88.12 89 ARG B C 1
ATOM 2005 O O . ARG B 1 89 ? -13.312 13.578 10 1 88.12 89 ARG B O 1
ATOM 2012 N N . GLU B 1 90 ? -11.562 14.703 10.68 1 85.94 90 GLU B N 1
ATOM 2013 C CA . GLU B 1 90 ? -12.289 15.906 11.07 1 85.94 90 GLU B CA 1
ATOM 2014 C C . GLU B 1 90 ? -11.531 17.172 10.672 1 85.94 90 GLU B C 1
ATOM 2016 O O . GLU B 1 90 ? -10.305 17.188 10.695 1 85.94 90 GLU B O 1
ATOM 2021 N N . LEU B 1 91 ? -12.32 18.219 10.289 1 86.19 91 LEU B N 1
ATOM 2022 C CA . LEU B 1 91 ? -11.742 19.516 9.961 1 86.19 91 LEU B CA 1
ATOM 2023 C C . LEU B 1 91 ? -11.398 20.281 11.227 1 86.19 91 LEU B C 1
ATOM 2025 O O . LEU B 1 91 ? -12.203 20.359 12.156 1 86.19 91 LEU B O 1
ATOM 2029 N N . ARG B 1 92 ? -10.148 20.797 11.289 1 87.25 92 ARG B N 1
ATOM 2030 C CA . ARG B 1 92 ? -9.695 21.625 12.398 1 87.25 92 ARG B CA 1
ATOM 2031 C C . ARG B 1 92 ? -9.25 23 11.922 1 87.25 92 ARG B C 1
ATOM 2033 O O . ARG B 1 92 ? -8.922 23.188 10.742 1 87.25 92 ARG B O 1
ATOM 2040 N N . ARG B 1 93 ? -9.312 23.984 12.844 1 88.62 93 ARG B N 1
ATOM 2041 C CA . ARG B 1 93 ? -8.883 25.344 12.531 1 88.62 93 ARG B CA 1
ATOM 2042 C C . ARG B 1 93 ? -7.852 25.844 13.539 1 88.62 93 ARG B C 1
ATOM 2044 O O . ARG B 1 93 ? -7.953 25.547 14.734 1 88.62 93 ARG B O 1
ATOM 2051 N N . THR B 1 94 ? -6.855 26.516 13.039 1 91.81 94 THR B N 1
ATOM 2052 C CA . THR B 1 94 ? -5.871 27.156 13.906 1 91.81 94 THR B CA 1
ATOM 2053 C C . THR B 1 94 ? -5.508 28.531 13.367 1 91.81 94 THR B C 1
ATOM 2055 O O . THR B 1 94 ? -5.953 28.922 12.281 1 91.81 94 THR B O 1
ATOM 2058 N N . ILE B 1 95 ? -4.867 29.344 14.172 1 95.19 95 ILE B N 1
ATOM 2059 C CA . ILE B 1 95 ? -4.434 30.688 13.773 1 95.19 95 ILE B CA 1
ATOM 2060 C C . ILE B 1 95 ? -2.934 30.688 13.492 1 95.19 95 ILE B C 1
ATOM 2062 O O . ILE B 1 95 ? -2.143 30.234 14.328 1 95.19 95 ILE B O 1
ATOM 2066 N N . LEU B 1 96 ? -2.586 31.062 12.32 1 93.56 96 LEU B N 1
ATOM 2067 C CA . LEU B 1 96 ? -1.18 31.25 11.984 1 93.56 96 LEU B CA 1
ATOM 2068 C C . LEU B 1 96 ? -0.624 32.5 12.688 1 93.56 96 LEU B C 1
ATOM 2070 O O . LEU B 1 96 ? -1.149 33.594 12.516 1 93.56 96 LEU B O 1
ATOM 2074 N N . ARG B 1 97 ? 0.536 32.469 13.422 1 96.75 97 ARG B N 1
ATOM 2075 C CA . ARG B 1 97 ? 0.921 33.5 14.391 1 96.75 97 ARG B CA 1
ATOM 2076 C C . ARG B 1 97 ? 1.982 34.406 13.805 1 96.75 97 ARG B C 1
ATOM 2078 O O . ARG B 1 97 ? 2.225 35.5 14.336 1 96.75 97 ARG B O 1
ATOM 2085 N N . ASN B 1 98 ? 2.631 33.938 12.703 1 97.81 98 ASN B N 1
ATOM 2086 C CA . ASN B 1 98 ? 3.707 34.75 12.133 1 97.81 98 ASN B CA 1
ATOM 2087 C C . ASN B 1 98 ? 3.277 35.406 10.828 1 97.81 98 ASN B C 1
ATOM 2089 O O . ASN B 1 98 ? 3.334 34.812 9.766 1 97.81 98 ASN B O 1
ATOM 2093 N N . CYS B 1 99 ? 3.031 36.75 11 1 97.44 99 CYS B N 1
ATOM 2094 C CA . CYS B 1 99 ? 2.549 37.438 9.812 1 97.44 99 CYS B CA 1
ATOM 2095 C C . CYS B 1 99 ? 3.49 38.562 9.414 1 97.44 99 CYS B C 1
ATOM 2097 O O . CYS B 1 99 ? 4.035 39.25 10.281 1 97.44 99 CYS B O 1
ATOM 2099 N N . ASP B 1 100 ? 3.615 38.719 8.062 1 97.62 100 ASP B N 1
ATOM 2100 C CA . ASP B 1 100 ? 4.293 39.875 7.535 1 97.62 100 ASP B CA 1
ATOM 2101 C C . ASP B 1 100 ? 3.586 41.156 7.977 1 97.62 100 ASP B C 1
ATOM 2103 O O . ASP B 1 100 ? 2.359 41.188 8.086 1 97.62 100 ASP B O 1
ATOM 2107 N N . PRO B 1 101 ? 4.496 42.219 8.195 1 97.31 101 PRO B N 1
ATOM 2108 C CA . PRO B 1 101 ? 3.836 43.5 8.461 1 97.31 101 PRO B CA 1
ATOM 2109 C C . PRO B 1 101 ? 2.92 43.938 7.328 1 97.31 101 PRO B C 1
ATOM 2111 O O . PRO B 1 101 ? 3.334 43.969 6.164 1 97.31 101 PRO B O 1
ATOM 2114 N N . GLY B 1 102 ? 1.655 44.25 7.699 1 97.12 102 GLY B N 1
ATOM 2115 C CA . GLY B 1 102 ? 0.703 44.75 6.719 1 97.12 102 GLY B CA 1
ATOM 2116 C C . GLY B 1 102 ? -0.123 43.656 6.078 1 97.12 102 GLY B C 1
ATOM 2117 O O . GLY B 1 102 ? -0.994 43.938 5.25 1 97.12 102 GLY B O 1
ATOM 2118 N N . ALA B 1 103 ? 0.179 42.375 6.41 1 96.69 103 ALA B N 1
ATOM 2119 C CA . ALA B 1 103 ? -0.556 41.281 5.816 1 96.69 103 ALA B CA 1
ATOM 2120 C C . ALA B 1 103 ? -2.033 41.344 6.191 1 96.69 103 ALA B C 1
ATOM 2122 O O . ALA B 1 103 ? -2.389 41.781 7.277 1 96.69 103 ALA B O 1
ATOM 2123 N N . ASP B 1 104 ? -2.891 40.844 5.254 1 94.56 104 ASP B N 1
ATOM 2124 C CA . ASP B 1 104 ? -4.32 40.719 5.516 1 94.56 104 ASP B CA 1
ATOM 2125 C C . ASP B 1 104 ? -4.586 39.719 6.625 1 94.56 104 ASP B C 1
ATOM 2127 O O . ASP B 1 104 ? -4.254 38.531 6.488 1 94.56 104 ASP B O 1
ATOM 2131 N N . LEU B 1 105 ? -5.191 40.094 7.68 1 93.5 105 LEU B N 1
ATOM 2132 C CA . LEU B 1 105 ? -5.398 39.25 8.852 1 93.5 105 LEU B CA 1
ATOM 2133 C C . LEU B 1 105 ? -6.348 38.094 8.539 1 93.5 105 LEU B C 1
ATOM 2135 O O . LEU B 1 105 ? -6.426 37.125 9.297 1 93.5 105 LEU B O 1
ATOM 2139 N N . ARG B 1 106 ? -7.074 38.188 7.398 1 91.69 106 ARG B N 1
ATOM 2140 C CA . ARG B 1 106 ? -8.008 37.156 7.02 1 91.69 106 ARG B CA 1
ATOM 2141 C C . ARG B 1 106 ? -7.266 35.844 6.699 1 91.69 106 ARG B C 1
ATOM 2143 O O . ARG B 1 106 ? -7.852 34.75 6.746 1 91.69 106 ARG B O 1
ATOM 2150 N N . ILE B 1 107 ? -5.973 35.875 6.406 1 91.56 107 ILE B N 1
ATOM 2151 C CA . ILE B 1 107 ? -5.223 34.688 5.988 1 91.56 107 ILE B CA 1
ATOM 2152 C C . ILE B 1 107 ? -4.633 34 7.207 1 91.56 107 ILE B C 1
ATOM 2154 O O . ILE B 1 107 ? -3.916 33 7.074 1 91.56 107 ILE B O 1
ATOM 2158 N N . THR B 1 108 ? -4.898 34.531 8.438 1 93.56 108 THR B N 1
ATOM 2159 C CA . THR B 1 108 ? -4.348 33.938 9.648 1 93.56 108 THR B CA 1
ATOM 2160 C C . THR B 1 108 ? -5.07 32.625 9.977 1 93.56 108 THR B C 1
ATOM 2162 O O . THR B 1 108 ? -4.508 31.75 10.633 1 93.56 108 THR B O 1
ATOM 2165 N N . GLY B 1 109 ? -6.332 32.5 9.578 1 91.69 109 GLY B N 1
ATOM 2166 C CA . GLY B 1 109 ? -7.082 31.297 9.812 1 91.69 109 GLY B CA 1
ATOM 2167 C C . GLY B 1 109 ? -6.688 30.156 8.883 1 91.69 109 GLY B C 1
ATOM 2168 O O . GLY B 1 109 ? -6.793 30.297 7.66 1 91.69 109 GLY B O 1
ATOM 2169 N N . TYR B 1 110 ? -6.191 29.094 9.469 1 88.5 110 TYR B N 1
ATOM 2170 C CA . TYR B 1 110 ? -5.754 27.953 8.68 1 88.5 110 TYR B CA 1
ATOM 2171 C C . TYR B 1 110 ? -6.586 26.719 9 1 88.5 110 TYR B C 1
ATOM 2173 O O . TYR B 1 110 ? -6.797 26.391 10.172 1 88.5 110 TYR B O 1
ATOM 2181 N N . GLU B 1 111 ? -7.074 26.062 7.926 1 86.38 111 GLU B N 1
ATOM 2182 C CA . GLU B 1 111 ? -7.875 24.859 8.086 1 86.38 111 GLU B CA 1
ATOM 2183 C C . GLU B 1 111 ? -7.113 23.625 7.605 1 86.38 111 GLU B C 1
ATOM 2185 O O . GLU B 1 111 ? -6.395 23.688 6.605 1 86.38 111 GLU B O 1
ATOM 2190 N N . TYR B 1 112 ? -7.223 22.578 8.375 1 83.25 112 TYR B N 1
ATOM 2191 C CA . TYR B 1 112 ? -6.574 21.312 8.023 1 83.25 112 TYR B CA 1
ATOM 2192 C C . TYR B 1 112 ? -7.371 20.125 8.562 1 83.25 112 TYR B C 1
ATOM 2194 O O . TYR B 1 112 ? -8.25 20.297 9.406 1 83.25 112 TYR B O 1
ATOM 2202 N N . TYR B 1 113 ? -7.051 18.953 8.07 1 85.5 113 TYR B N 1
ATOM 2203 C CA . TYR B 1 113 ? -7.746 17.75 8.516 1 85.5 113 TYR B CA 1
ATOM 2204 C C . TYR B 1 113 ? -6.891 16.953 9.484 1 85.5 113 TYR B C 1
ATOM 2206 O O . TYR B 1 113 ? -5.668 16.891 9.336 1 85.5 113 TYR B O 1
ATOM 2214 N N . GLU B 1 114 ? -7.598 16.359 10.422 1 87 114 GLU B N 1
ATOM 2215 C CA . GLU B 1 114 ? -6.969 15.414 11.336 1 87 114 GLU B CA 1
ATOM 2216 C C . GLU B 1 114 ? -7.633 14.039 11.266 1 87 114 GLU B C 1
ATOM 2218 O O . GLU B 1 114 ? -8.852 13.945 11.117 1 87 114 GLU B O 1
ATOM 2223 N N . ALA B 1 115 ? -6.809 13.023 11.305 1 88.94 115 ALA B N 1
ATOM 2224 C CA . ALA B 1 115 ? -7.336 11.664 11.359 1 88.94 115 ALA B CA 1
ATOM 2225 C C . ALA B 1 115 ? -7.957 11.367 12.719 1 88.94 115 ALA B C 1
ATOM 2227 O O . ALA B 1 115 ? -7.328 11.594 13.758 1 88.94 115 ALA B O 1
ATOM 2228 N N . LEU B 1 116 ? -9.211 10.922 12.695 1 90 116 LEU B N 1
ATOM 2229 C CA . LEU B 1 116 ? -9.852 10.438 13.922 1 90 116 LEU B CA 1
ATOM 2230 C C . LEU B 1 116 ? -9.523 8.961 14.148 1 90 116 LEU B C 1
ATOM 2232 O O . LEU B 1 116 ? -9.234 8.562 15.281 1 90 116 LEU B O 1
ATOM 2236 N N . THR B 1 117 ? -9.656 8.172 13.094 1 89.88 117 THR B N 1
ATOM 2237 C CA . THR B 1 117 ? -9.312 6.758 13.102 1 89.88 117 THR B CA 1
ATOM 2238 C C . THR B 1 117 ? -8.523 6.391 11.852 1 89.88 117 THR B C 1
ATOM 2240 O O . THR B 1 117 ? -8.594 7.086 10.836 1 89.88 117 THR B O 1
ATOM 2243 N N . CYS B 1 118 ? -7.656 5.414 11.992 1 88.81 118 CYS B N 1
ATOM 2244 C CA . CYS B 1 118 ? -6.812 4.938 10.906 1 88.81 118 CYS B CA 1
ATOM 2245 C C . CYS B 1 118 ? -7.02 3.449 10.664 1 88.81 118 CYS B C 1
ATOM 2247 O O . CYS B 1 118 ? -7.309 2.697 11.602 1 88.81 118 CYS B O 1
ATOM 2249 N N . ALA B 1 119 ? -6.887 2.986 9.383 1 88.81 119 ALA B N 1
ATOM 2250 C CA . ALA B 1 119 ? -7.035 1.569 9.055 1 88.81 119 ALA B CA 1
ATOM 2251 C C . ALA B 1 119 ? -6.34 1.234 7.738 1 88.81 119 ALA B C 1
ATOM 2253 O O . ALA B 1 119 ? -6.031 2.129 6.945 1 88.81 119 ALA B O 1
ATOM 2254 N N . CYS B 1 120 ? -6.059 -0.084 7.594 1 88.56 120 CYS B N 1
ATOM 2255 C CA . CYS B 1 120 ? -5.598 -0.59 6.305 1 88.56 120 CYS B CA 1
ATOM 2256 C C . CYS B 1 120 ? -6.77 -0.799 5.352 1 88.56 120 CYS B C 1
ATOM 2258 O O . CYS B 1 120 ? -7.723 -1.509 5.676 1 88.56 120 CYS B O 1
ATOM 2260 N N . TYR B 1 121 ? -6.652 -0.094 4.176 1 84.94 121 TYR B N 1
ATOM 2261 C CA . TYR B 1 121 ? -7.684 -0.213 3.148 1 84.94 121 TYR B CA 1
ATOM 2262 C C . TYR B 1 121 ? -7.059 -0.413 1.771 1 84.94 121 TYR B C 1
ATOM 2264 O O . TYR B 1 121 ? -5.914 -0.021 1.539 1 84.94 121 TYR B O 1
ATOM 2272 N N . LEU B 1 122 ? -7.922 -1.087 0.933 1 85.5 122 LEU B N 1
ATOM 2273 C CA . LEU B 1 122 ? -7.531 -1.062 -0.472 1 85.5 122 LEU B CA 1
ATOM 2274 C C . LEU B 1 122 ? -7.68 0.339 -1.055 1 85.5 122 LEU B C 1
ATOM 2276 O O . LEU B 1 122 ? -8.656 1.037 -0.764 1 85.5 122 LEU B O 1
ATOM 2280 N N . CYS B 1 123 ? -6.684 0.689 -1.776 1 83.38 123 CYS B N 1
ATOM 2281 C CA . CYS B 1 123 ? -6.656 2.041 -2.322 1 83.38 123 CYS B CA 1
ATOM 2282 C C . CYS B 1 123 ? -7.805 2.258 -3.301 1 83.38 123 CYS B C 1
ATOM 2284 O O . CYS B 1 123 ? -8.133 1.367 -4.086 1 83.38 123 CYS B O 1
ATOM 2286 N N . ASP B 1 124 ? -8.414 3.402 -3.221 1 77.5 124 ASP B N 1
ATOM 2287 C CA . ASP B 1 124 ? -9.492 3.842 -4.102 1 77.5 124 ASP B CA 1
ATOM 2288 C C . ASP B 1 124 ? -9.203 5.23 -4.668 1 77.5 124 ASP B C 1
ATOM 2290 O O . ASP B 1 124 ? -9.141 6.211 -3.926 1 77.5 124 ASP B O 1
ATOM 2294 N N . SER B 1 125 ? -9.125 5.336 -5.984 1 79.06 125 SER B N 1
ATOM 2295 C CA . SER B 1 125 ? -8.727 6.57 -6.648 1 79.06 125 SER B CA 1
ATOM 2296 C C . SER B 1 125 ? -9.758 7.676 -6.418 1 79.06 125 SER B C 1
ATOM 2298 O O . SER B 1 125 ? -9.461 8.859 -6.617 1 79.06 125 SER B O 1
ATOM 2300 N N . SER B 1 126 ? -10.953 7.301 -6.059 1 75.5 126 SER B N 1
ATOM 2301 C CA . SER B 1 126 ? -11.969 8.312 -5.789 1 75.5 126 SER B CA 1
ATOM 2302 C C . SER B 1 126 ? -11.695 9.047 -4.48 1 75.5 126 SER B C 1
ATOM 2304 O O . SER B 1 126 ? -12.195 10.148 -4.258 1 75.5 126 SER B O 1
ATOM 2306 N N . SER B 1 127 ? -10.859 8.398 -3.598 1 77.69 127 SER B N 1
ATOM 2307 C CA . SER B 1 127 ? -10.648 8.992 -2.281 1 77.69 127 SER B CA 1
ATOM 2308 C C . SER B 1 127 ? -9.211 9.484 -2.119 1 77.69 127 SER B C 1
ATOM 2310 O O . SER B 1 127 ? -8.945 10.383 -1.314 1 77.69 127 SER B O 1
ATOM 2312 N N . THR B 1 128 ? -8.336 8.852 -2.791 1 79 128 THR B N 1
ATOM 2313 C CA . THR B 1 128 ? -6.926 9.195 -2.674 1 79 128 THR B CA 1
ATOM 2314 C C . THR B 1 128 ? -6.16 8.773 -3.926 1 79 128 THR B C 1
ATOM 2316 O O . THR B 1 128 ? -6.676 8.016 -4.746 1 79 128 THR B O 1
ATOM 2319 N N . SER B 1 129 ? -4.934 9.375 -4.094 1 77.88 129 SER B N 1
ATOM 2320 C CA . SER B 1 129 ? -4.086 8.945 -5.203 1 77.88 129 SER B CA 1
ATOM 2321 C C . SER B 1 129 ? -3.545 7.539 -4.973 1 77.88 129 SER B C 1
ATOM 2323 O O . SER B 1 129 ? -2.969 7.258 -3.92 1 77.88 129 SER B O 1
ATOM 2325 N N . CYS B 1 130 ? -3.744 6.617 -5.855 1 81.69 130 CYS B N 1
ATOM 2326 C CA . CYS B 1 130 ? -3.283 5.238 -5.719 1 81.69 130 CYS B CA 1
ATOM 2327 C C . CYS B 1 130 ? -1.98 5.02 -6.477 1 81.69 130 CYS B C 1
ATOM 2329 O O . CYS B 1 130 ? -1.276 4.039 -6.238 1 81.69 130 CYS B O 1
ATOM 2331 N N . GLN B 1 131 ? -1.775 5.98 -7.566 1 73.25 131 GLN B N 1
ATOM 2332 C CA . GLN B 1 131 ? -0.548 5.887 -8.352 1 73.25 131 GLN B CA 1
ATOM 2333 C C . GLN B 1 131 ? 0.631 6.504 -7.602 1 73.25 131 GLN B C 1
ATOM 2335 O O . GLN B 1 131 ? 0.468 7.488 -6.879 1 73.25 131 GLN B O 1
ATOM 2340 N N . GLY B 1 132 ? 1.704 5.781 -7.641 1 59.78 132 GLY B N 1
ATOM 2341 C CA . GLY B 1 132 ? 2.898 6.453 -7.156 1 59.78 132 GLY B CA 1
ATOM 2342 C C . GLY B 1 132 ? 3.176 7.766 -7.863 1 59.78 132 GLY B C 1
ATOM 2343 O O . GLY B 1 132 ? 3.281 7.801 -9.094 1 59.78 132 GLY B O 1
ATOM 2344 N N . ILE B 1 133 ? 2.402 8.781 -8 1 43.31 133 ILE B N 1
ATOM 2345 C CA . ILE B 1 133 ? 2.859 10.047 -8.578 1 43.31 133 ILE B CA 1
ATOM 2346 C C . ILE B 1 133 ? 4.184 10.453 -7.934 1 43.31 133 ILE B C 1
ATOM 2348 O O . ILE B 1 133 ? 4.293 10.516 -6.707 1 43.31 133 ILE B O 1
ATOM 2352 N N . PRO B 1 134 ? 5.191 10.422 -8.938 1 36.31 134 PRO B N 1
ATOM 2353 C CA . PRO B 1 134 ? 6.32 11.164 -8.375 1 36.31 134 PRO B CA 1
ATOM 2354 C C . PRO B 1 134 ? 5.887 12.461 -7.695 1 36.31 134 PRO B C 1
ATOM 2356 O O . PRO B 1 134 ? 5 13.156 -8.195 1 36.31 134 PRO B O 1
ATOM 2359 N N . THR B 1 135 ? 5.398 12.422 -6.625 1 34.62 135 THR B N 1
ATOM 2360 C CA . THR B 1 135 ? 5.23 13.805 -6.215 1 34.62 135 THR B CA 1
ATOM 2361 C C . THR B 1 135 ? 6.281 14.695 -6.871 1 34.62 135 THR B C 1
ATOM 2363 O O . THR B 1 135 ? 7.477 14.562 -6.602 1 34.62 135 THR B O 1
ATOM 2366 N N . PHE B 1 136 ? 6.172 14.953 -8.25 1 29.61 136 PHE B N 1
ATOM 2367 C CA . PHE B 1 136 ? 7.004 15.875 -9.008 1 29.61 136 PHE B CA 1
ATOM 2368 C C . PHE B 1 136 ? 7.52 17 -8.117 1 29.61 136 PHE B C 1
ATOM 2370 O O . PHE B 1 136 ? 8.719 17.281 -8.109 1 29.61 136 PHE B O 1
ATOM 2377 N N . ASP B 1 137 ? 6.719 18.203 -8.266 1 30.06 137 ASP B N 1
ATOM 2378 C CA . ASP B 1 137 ? 7.168 19.578 -8.477 1 30.06 137 ASP B CA 1
ATOM 2379 C C . ASP B 1 137 ? 8.086 20.031 -7.344 1 30.06 137 ASP B C 1
ATOM 2381 O O . ASP B 1 137 ? 8.672 21.109 -7.418 1 30.06 137 ASP B O 1
ATOM 2385 N N . ASP B 1 138 ? 7.48 20.359 -6.098 1 28.53 138 ASP B N 1
ATOM 2386 C CA . ASP B 1 138 ? 8.273 21.406 -5.457 1 28.53 138 ASP B CA 1
ATOM 2387 C C . ASP B 1 138 ? 9.742 21.016 -5.367 1 28.53 138 ASP B C 1
ATOM 2389 O O . ASP B 1 138 ? 10.078 20 -4.754 1 28.53 138 ASP B O 1
ATOM 2393 N N . PRO B 1 139 ? 10.695 21.453 -6.41 1 30.14 139 PRO B N 1
ATOM 2394 C CA . PRO B 1 139 ? 12.156 21.406 -6.332 1 30.14 139 PRO B CA 1
ATOM 2395 C C . PRO B 1 139 ? 12.664 21.266 -4.898 1 30.14 139 PRO B C 1
ATOM 2397 O O . PRO B 1 139 ? 13.758 20.734 -4.68 1 30.14 139 PRO B O 1
ATOM 2400 N N . GLN B 1 140 ? 12.445 22.297 -4.074 1 26.02 140 GLN B N 1
ATOM 2401 C CA . GLN B 1 140 ? 13.008 22.5 -2.742 1 26.02 140 GLN B CA 1
ATOM 2402 C C . GLN B 1 140 ? 12.625 21.344 -1.812 1 26.02 140 GLN B C 1
ATOM 2404 O O . GLN B 1 140 ? 13.25 21.156 -0.763 1 26.02 140 GLN B O 1
ATOM 2409 N N . ARG B 1 141 ? 11.242 21.172 -1.554 1 27.78 141 ARG B N 1
ATOM 2410 C CA . ARG B 1 141 ? 10.891 20.328 -0.418 1 27.78 141 ARG B CA 1
ATOM 2411 C C . ARG B 1 141 ? 11.039 18.844 -0.772 1 27.78 141 ARG B C 1
ATOM 2413 O O . ARG B 1 141 ? 10.203 18.297 -1.487 1 27.78 141 ARG B O 1
ATOM 2420 N N . LYS B 1 142 ? 12.094 18.453 -1.462 1 27.62 142 LYS B N 1
ATOM 2421 C CA . LYS B 1 142 ? 12.648 17.109 -1.426 1 27.62 142 LYS B CA 1
ATOM 2422 C C . LYS B 1 142 ? 12.047 16.281 -0.289 1 27.62 142 LYS B C 1
ATOM 2424 O O . LYS B 1 142 ? 12.602 15.266 0.118 1 27.62 142 LYS B O 1
ATOM 2429 N N . GLU B 1 143 ? 11.461 17 0.583 1 27.33 143 GLU B N 1
ATOM 2430 C CA . GLU B 1 143 ? 11.117 16.375 1.855 1 27.33 143 GLU B CA 1
ATOM 2431 C C . GLU B 1 143 ? 10.125 15.242 1.659 1 27.33 143 GLU B C 1
ATOM 2433 O O . GLU B 1 143 ? 8.922 15.477 1.528 1 27.33 143 GLU B O 1
ATOM 2438 N N . GLY B 1 144 ? 9.984 14.656 0.526 1 27.22 144 GLY B N 1
ATOM 2439 C CA . GLY B 1 144 ? 9.305 13.398 0.809 1 27.22 144 GLY B CA 1
ATOM 2440 C C . GLY B 1 144 ? 9.359 13.008 2.273 1 27.22 144 GLY B C 1
ATOM 2441 O O . GLY B 1 144 ? 9.914 13.742 3.096 1 27.22 144 GLY B O 1
ATOM 2442 N N . PHE B 1 145 ? 8.477 12.07 2.863 1 29.41 145 PHE B N 1
ATOM 2443 C CA . PHE B 1 145 ? 9.055 11.797 4.172 1 29.41 145 PHE B CA 1
ATOM 2444 C C . PHE B 1 145 ? 10.578 11.797 4.109 1 29.41 145 PHE B C 1
ATOM 2446 O O . PHE B 1 145 ? 11.172 11.031 3.352 1 29.41 145 PHE B O 1
ATOM 2453 N N . PRO B 1 146 ? 11.328 13.094 3.738 1 28.72 146 PRO B N 1
ATOM 2454 C CA . PRO B 1 146 ? 12.789 13.156 3.656 1 28.72 146 PRO B CA 1
ATOM 2455 C C . PRO B 1 146 ? 13.469 11.945 4.305 1 28.72 146 PRO B C 1
ATOM 2457 O O . PRO B 1 146 ? 14.688 11.945 4.488 1 28.72 146 PRO B O 1
ATOM 2460 N N . THR B 1 147 ? 13.039 11.516 5.441 1 28.03 147 THR B N 1
ATOM 2461 C CA . THR B 1 147 ? 14.039 10.594 5.984 1 28.03 147 THR B CA 1
ATOM 2462 C C . THR B 1 147 ? 14.516 9.617 4.91 1 28.03 147 THR B C 1
ATOM 2464 O O . THR B 1 147 ? 13.727 9.188 4.062 1 28.03 147 THR B O 1
ATOM 2467 N N . ALA B 1 148 ? 15.898 9.742 4.488 1 25.08 148 ALA B N 1
ATOM 2468 C CA . ALA B 1 148 ? 16.547 8.609 3.848 1 25.08 148 ALA B CA 1
ATOM 2469 C C . ALA B 1 148 ? 15.742 7.328 4.051 1 25.08 148 ALA B C 1
ATOM 2471 O O . ALA B 1 148 ? 15.602 6.848 5.176 1 25.08 148 ALA B O 1
ATOM 2472 N N . VAL B 1 149 ? 14.766 7.203 3.434 1 26.83 149 VAL B N 1
ATOM 2473 C CA . VAL B 1 149 ? 14.234 5.844 3.439 1 26.83 149 VAL B CA 1
ATOM 2474 C C . VAL B 1 149 ? 15.344 4.852 3.109 1 26.83 149 VAL B C 1
ATOM 2476 O O . VAL B 1 149 ? 15.453 4.387 1.971 1 26.83 149 VAL B O 1
ATOM 2479 N N . ASN B 1 150 ? 16.625 5.203 3.186 1 25.67 150 ASN B N 1
ATOM 2480 C CA . ASN B 1 150 ? 17.609 4.145 2.973 1 25.67 150 ASN B CA 1
ATOM 2481 C C . ASN B 1 150 ? 17.094 2.789 3.436 1 25.67 150 ASN B C 1
ATOM 2483 O O . ASN B 1 150 ? 17.172 1.803 2.701 1 25.67 150 ASN B O 1
ATOM 2487 N N . LEU B 1 151 ? 17.625 2.5 4.82 1 24.72 151 LEU B N 1
ATOM 2488 C CA . LEU B 1 151 ? 17.328 1.142 5.266 1 24.72 151 LEU B CA 1
ATOM 2489 C C . LEU B 1 151 ? 15.828 0.874 5.25 1 24.72 151 LEU B C 1
ATOM 2491 O O . LEU B 1 151 ? 15.031 1.77 5.535 1 24.72 151 LEU B O 1
ATOM 2495 N N . PRO B 1 152 ? 15.242 -0.266 4.711 1 25.42 152 PRO B N 1
ATOM 2496 C CA . PRO B 1 152 ? 13.805 -0.549 4.699 1 25.42 152 PRO B CA 1
ATOM 2497 C C . PRO B 1 152 ? 13.047 0.206 5.789 1 25.42 152 PRO B C 1
ATOM 2499 O O . PRO B 1 152 ? 12.055 0.881 5.504 1 25.42 152 PRO B O 1
ATOM 2502 N N . GLY B 1 153 ? 12.898 -0.161 7.02 1 24.33 153 GLY B N 1
ATOM 2503 C CA . GLY B 1 153 ? 11.969 0.14 8.102 1 24.33 153 GLY B CA 1
ATOM 2504 C C . GLY B 1 153 ? 12.117 1.549 8.641 1 24.33 153 GLY B C 1
ATOM 2505 O O . GLY B 1 153 ? 11.383 1.957 9.539 1 24.33 153 GLY B O 1
ATOM 2506 N N . ARG B 1 154 ? 13.258 2.168 8.609 1 24.45 154 ARG B N 1
ATOM 2507 C CA . ARG B 1 154 ? 13.43 3.193 9.641 1 24.45 154 ARG B CA 1
ATOM 2508 C C . ARG B 1 154 ? 12.992 4.559 9.125 1 24.45 154 ARG B C 1
ATOM 2510 O O . ARG B 1 154 ? 13.508 5.051 8.117 1 24.45 154 ARG B O 1
ATOM 2517 N N . ILE B 1 155 ? 11.836 4.848 9.406 1 27.62 155 ILE B N 1
ATOM 2518 C CA . ILE B 1 155 ? 11.352 6.219 9.312 1 27.62 155 ILE B CA 1
ATOM 2519 C C . ILE B 1 155 ? 12.289 7.148 10.086 1 27.62 155 ILE B C 1
ATOM 2521 O O . ILE B 1 155 ? 12.461 6.996 11.297 1 27.62 155 ILE B O 1
ATOM 2525 N N . LEU B 1 156 ? 13.391 7.703 9.508 1 25.97 156 LEU B N 1
ATOM 2526 C CA . LEU B 1 156 ? 14.125 8.703 10.273 1 25.97 156 LEU B CA 1
ATOM 2527 C C . LEU B 1 156 ? 13.242 9.906 10.578 1 25.97 156 LEU B C 1
ATOM 2529 O O . LEU B 1 156 ? 12.422 10.312 9.75 1 25.97 156 LEU B O 1
ATOM 2533 N N . PRO B 1 157 ? 13.258 10.359 11.82 1 25.5 157 PRO B N 1
ATOM 2534 C CA . PRO B 1 157 ? 12.562 11.562 12.297 1 25.5 157 PRO B CA 1
ATOM 2535 C C . PRO B 1 157 ? 12.844 12.789 11.43 1 25.5 157 PRO B C 1
ATOM 2537 O O . PRO B 1 157 ? 13.914 12.898 10.836 1 25.5 157 PRO B O 1
ATOM 2540 N N . PRO B 1 158 ? 11.875 13.422 10.914 1 26.8 158 PRO B N 1
ATOM 2541 C CA . PRO B 1 158 ? 12.227 14.695 10.281 1 26.8 158 PRO B CA 1
ATOM 2542 C C . PRO B 1 158 ? 13.242 15.5 11.094 1 26.8 158 PRO B C 1
ATOM 2544 O O . PRO B 1 158 ? 13.258 15.414 12.32 1 26.8 158 PRO B O 1
ATOM 2547 N N . GLU B 1 159 ? 14.414 15.562 10.617 1 26.3 159 GLU B N 1
ATOM 2548 C CA . GLU B 1 159 ? 15.305 16.484 11.312 1 26.3 159 GLU B CA 1
ATOM 2549 C C . GLU B 1 159 ? 14.578 17.766 11.703 1 26.3 159 GLU B C 1
ATOM 2551 O O . GLU B 1 159 ? 13.859 18.344 10.891 1 26.3 159 GLU B O 1
ATOM 2556 N N . ILE B 1 160 ? 14.375 17.969 12.875 1 24.23 160 ILE B N 1
ATOM 2557 C CA . ILE B 1 160 ? 14.047 19.25 13.484 1 24.23 160 ILE B CA 1
ATOM 2558 C C . ILE B 1 160 ? 14.938 20.344 12.891 1 24.23 160 ILE B C 1
ATOM 2560 O O . ILE B 1 160 ? 16.172 20.281 13 1 24.23 160 ILE B O 1
ATOM 2564 N N . ILE B 1 161 ? 14.609 20.953 11.75 1 23.3 161 ILE B N 1
ATOM 2565 C CA . ILE B 1 161 ? 15.352 22.172 11.469 1 23.3 161 ILE B CA 1
ATOM 2566 C C . ILE B 1 161 ? 15.445 23.031 12.727 1 23.3 161 ILE B C 1
ATOM 2568 O O . ILE B 1 161 ? 14.43 23.438 13.289 1 23.3 161 ILE B O 1
ATOM 2572 N N . GLU B 1 162 ? 16.594 22.906 13.414 1 22.48 162 GLU B N 1
ATOM 2573 C CA . GLU B 1 162 ? 16.969 23.984 14.305 1 22.48 162 GLU B CA 1
ATOM 2574 C C . GLU B 1 162 ? 17.078 25.312 13.547 1 22.48 162 GLU B C 1
ATOM 2576 O O . GLU B 1 162 ? 17.625 25.359 12.438 1 22.48 162 GLU B O 1
#

Radius of gyration: 28.53 Å; Cα contacts (8 Å, |Δi|>4): 647; chains: 2; bounding box: 115×84×91 Å

InterPro domains:
  IPR001545 Gonadotropin, beta subunit [PTHR11515] (7-132)
  IPR001545 Gonadotropin, beta subunit [cd00069] (32-130)
  IPR006208 Glycoprotein hormone subunit beta [PF00007] (32-132)
  IPR029034 Cystine-knot cytokine [G3DSA:2.10.90.10] (27-136)
  IPR029034 Cystine-knot cytokine [SSF57501] (30-133)

Secondary structure (DSSP, 8-state):
-------------------------TTT--SEEEEEEEEEEEEE-TTS-EEEEEEEEEEEEEEEEEEEEE-SSTTSEEEE-EEEEEEEEEEEEEE--EE-TT--GGGGEEEEEEEEEEEEEE--TTTS--S-------SS---SS-S---STT---------/-------------------------TTT--SEEEEEEEEEEEEE-TTS-EEEEEEEEEEEEEEEEEEEEE-SSTTSEEEE-EEEEEEEEEEEEEE--EE-TT--GGGGEEEEEEEEEEEEEE--TTTS--S-------SS---SS-S---ST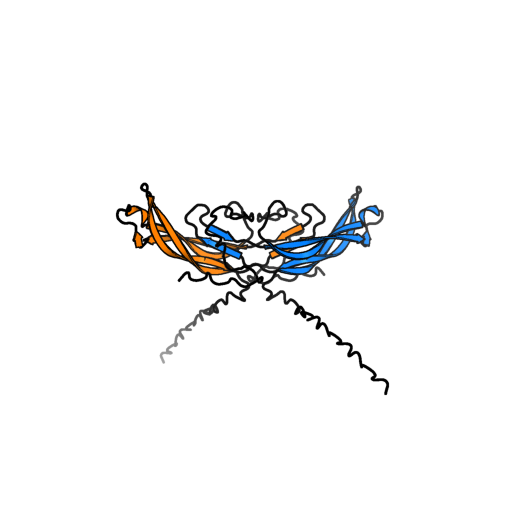T---------